Protein AF-A0A7X8UAS0-F1 (afdb_monomer)

Mean predicted aligned error: 15.7 Å

Sequence (356 aa):
MKNDKIVNAFNTIQPNNEIKNRVLDKVIQKQHKKRPTFRAAVSFATVAAVICLIVFGSTFFLPQGDNIFVVKAYAMEVQEDGSVELREVDIADTRPEYWGGHIDGATNTMYVGLGLRCEGENIESVEFSTDNGFFAEQYIGNLADISTSGVPALYVGPDNQMVMFGENFDDVGSTITLDAESVDDYLLFWGTHYVCDSEYPSFPEEIIIHVKAAFSNGKTAEKDVTIDLSGTSSFSFTPSEEQKAQNQKDYEVHEKLLKSIPLDKCEVVPDSVQALTYGDTYEYHMGDPLATSYKPITEESMEAAPFDKNGILRISSSLPDDGSDGHIAVIELNGEGTYTGMVYKVPGELILEYMK

pLDDT: mean 75.66, std 20.93, range [26.55, 97.69]

Structure (mmCIF, N/CA/C/O backbone):
data_AF-A0A7X8UAS0-F1
#
_entry.id   AF-A0A7X8UAS0-F1
#
loop_
_atom_site.group_PDB
_atom_site.id
_atom_site.type_symbol
_atom_site.label_atom_id
_atom_site.label_alt_id
_atom_site.label_comp_id
_atom_site.label_asym_id
_atom_site.label_entity_id
_atom_site.label_seq_id
_atom_site.pdbx_PDB_ins_code
_atom_site.Cartn_x
_atom_site.Cartn_y
_atom_site.Cartn_z
_atom_site.occupancy
_atom_site.B_iso_or_equiv
_atom_site.auth_seq_id
_atom_site.auth_comp_id
_atom_site.auth_asym_id
_atom_site.auth_atom_id
_atom_site.pdbx_PDB_model_num
ATOM 1 N N . MET A 1 1 ? -62.517 12.182 2.705 1.00 46.34 1 MET A N 1
ATOM 2 C CA . MET A 1 1 ? -61.308 12.950 3.104 1.00 46.34 1 MET A CA 1
ATOM 3 C C . MET A 1 1 ? -60.397 12.045 3.940 1.00 46.34 1 MET A C 1
ATOM 5 O O . MET A 1 1 ? -60.540 12.009 5.148 1.00 46.34 1 MET A O 1
ATOM 9 N N . LYS A 1 2 ? -59.570 11.172 3.356 1.00 38.88 2 LYS A N 1
ATOM 10 C CA . LYS A 1 2 ? -58.138 11.472 3.132 1.00 38.88 2 LYS A CA 1
ATOM 11 C C . LYS A 1 2 ? -57.467 10.619 2.030 1.00 38.88 2 LYS A C 1
ATOM 13 O O . LYS A 1 2 ? -56.323 10.907 1.709 1.00 38.88 2 LYS A O 1
ATOM 18 N N . ASN A 1 3 ? -58.158 9.661 1.401 1.00 40.69 3 ASN A N 1
ATOM 19 C CA . ASN A 1 3 ? -57.521 8.744 0.436 1.00 40.69 3 ASN A CA 1
ATOM 20 C C . ASN A 1 3 ? -57.572 9.190 -1.038 1.00 40.69 3 ASN A C 1
ATOM 22 O O . ASN A 1 3 ? -56.724 8.771 -1.817 1.00 40.69 3 ASN A O 1
ATOM 26 N N . ASP A 1 4 ? -58.446 10.127 -1.414 1.00 40.81 4 ASP A N 1
ATOM 27 C CA . ASP A 1 4 ? -58.550 10.570 -2.820 1.00 40.81 4 ASP A CA 1
ATOM 28 C C . ASP A 1 4 ? -57.503 11.627 -3.225 1.00 40.81 4 ASP A C 1
ATOM 30 O O . ASP A 1 4 ? -57.364 11.958 -4.401 1.00 40.81 4 ASP A O 1
ATOM 34 N N . LYS A 1 5 ? -56.730 12.164 -2.267 1.00 43.25 5 LYS A N 1
ATOM 35 C CA . LYS A 1 5 ? -55.657 13.139 -2.550 1.00 43.25 5 LYS A CA 1
ATOM 36 C C . LYS A 1 5 ? -54.313 12.491 -2.902 1.00 43.25 5 LYS A C 1
ATOM 38 O O . LYS A 1 5 ? -53.530 13.116 -3.605 1.00 43.25 5 LYS A O 1
ATOM 43 N N . ILE A 1 6 ? -54.056 11.257 -2.464 1.00 43.50 6 ILE A N 1
ATOM 44 C CA . ILE A 1 6 ? -52.778 10.566 -2.717 1.00 43.50 6 ILE A CA 1
ATOM 45 C C . ILE A 1 6 ? -52.785 9.908 -4.105 1.00 43.50 6 ILE A C 1
ATOM 47 O O . ILE A 1 6 ? -51.811 10.012 -4.843 1.00 43.50 6 ILE A O 1
ATOM 51 N N . VAL A 1 7 ? -53.919 9.334 -4.521 1.00 42.19 7 VAL A N 1
ATOM 52 C CA . VAL A 1 7 ? -54.054 8.699 -5.846 1.00 42.19 7 VAL A CA 1
ATOM 53 C C . VAL A 1 7 ? -54.017 9.733 -6.983 1.00 42.19 7 VAL A C 1
ATOM 55 O O . VAL A 1 7 ? -53.422 9.480 -8.029 1.00 42.19 7 VAL A O 1
ATOM 58 N N . ASN A 1 8 ? -54.549 10.942 -6.764 1.00 40.84 8 ASN A N 1
ATOM 59 C CA . ASN A 1 8 ? -54.410 12.043 -7.726 1.00 40.84 8 ASN A CA 1
ATOM 60 C C . ASN A 1 8 ? -52.984 12.621 -7.783 1.00 40.84 8 ASN A C 1
ATOM 62 O O . ASN A 1 8 ? -52.568 13.085 -8.841 1.00 40.84 8 ASN A O 1
ATOM 66 N N . ALA A 1 9 ? -52.202 12.553 -6.699 1.00 39.28 9 ALA A N 1
ATOM 67 C CA . ALA A 1 9 ? -50.793 12.953 -6.727 1.00 39.28 9 ALA A CA 1
ATOM 68 C C . ALA A 1 9 ? -49.916 11.942 -7.492 1.00 39.28 9 ALA A C 1
ATOM 70 O O . ALA A 1 9 ? -48.970 12.343 -8.164 1.00 39.28 9 ALA A O 1
ATOM 71 N N . PHE A 1 10 ? -50.272 10.652 -7.467 1.00 35.62 10 PHE A N 1
ATOM 72 C CA . PHE A 1 10 ? -49.525 9.598 -8.163 1.00 35.62 10 PHE A CA 1
ATOM 73 C C . PHE A 1 10 ? -49.793 9.557 -9.680 1.00 35.62 10 PHE A C 1
ATOM 75 O O . PHE A 1 10 ? -48.894 9.264 -10.461 1.00 35.62 10 PHE A O 1
ATOM 82 N N . ASN A 1 11 ? -51.000 9.927 -10.124 1.00 39.91 11 ASN A N 1
ATOM 83 C CA . ASN A 1 11 ? -51.369 9.923 -11.548 1.00 39.91 11 ASN A CA 1
ATOM 84 C C . ASN A 1 11 ? -50.999 11.211 -12.314 1.00 39.91 11 ASN A C 1
ATOM 86 O O . ASN A 1 11 ? -51.214 11.276 -13.524 1.00 39.91 11 ASN A O 1
ATOM 90 N N . THR A 1 12 ? -50.434 12.224 -11.642 1.00 42.78 12 THR A N 1
ATOM 91 C CA . THR A 1 12 ? -50.045 13.510 -12.266 1.00 42.78 12 THR A CA 1
ATOM 92 C C . THR A 1 12 ? -48.553 13.577 -12.635 1.00 42.78 12 THR A C 1
ATOM 94 O O . THR A 1 12 ? -48.110 14.544 -13.247 1.00 42.78 12 THR A O 1
ATOM 97 N N . ILE A 1 13 ? -47.765 12.538 -12.341 1.00 41.94 13 ILE A N 1
ATOM 98 C CA . ILE A 1 13 ? -46.359 12.449 -12.758 1.00 41.94 13 ILE A CA 1
ATOM 99 C C . ILE A 1 13 ? -46.228 11.278 -13.730 1.00 41.94 13 ILE A C 1
ATOM 101 O O . ILE A 1 13 ? -45.758 10.195 -13.393 1.00 41.94 13 ILE A O 1
ATOM 105 N N . GLN A 1 14 ? -46.681 11.490 -14.967 1.00 43.16 14 GLN A N 1
ATOM 106 C CA . GLN A 1 14 ? -46.204 10.662 -16.069 1.00 43.16 14 GLN A CA 1
ATOM 107 C C . GLN A 1 14 ? -44.722 10.990 -16.302 1.00 43.16 14 GLN A C 1
ATOM 109 O O . GLN A 1 14 ? -44.397 12.158 -16.525 1.00 43.16 14 GLN A O 1
ATOM 114 N N . PRO A 1 15 ? -43.805 10.009 -16.257 1.00 42.22 15 PRO A N 1
ATOM 115 C CA . PRO A 1 15 ? -42.413 10.267 -16.579 1.00 42.22 15 PRO A CA 1
ATOM 116 C C . PRO A 1 15 ? -42.302 10.607 -18.068 1.00 42.22 15 PRO A C 1
ATOM 118 O O . PRO A 1 15 ? -42.668 9.806 -18.929 1.00 42.22 15 PRO A O 1
ATOM 121 N N . ASN A 1 16 ? -41.804 11.816 -18.342 1.00 47.44 16 ASN A N 1
ATOM 122 C CA . ASN A 1 16 ? -41.410 12.302 -19.662 1.00 47.44 16 ASN A CA 1
ATOM 123 C C . ASN A 1 16 ? -40.599 11.208 -20.391 1.00 47.44 16 ASN A C 1
ATOM 125 O O . ASN A 1 16 ? -39.728 10.574 -19.786 1.00 47.44 16 ASN A O 1
ATOM 129 N N . ASN A 1 17 ? -40.884 10.971 -21.676 1.00 47.62 17 ASN A N 1
ATOM 130 C CA . ASN A 1 17 ? -40.214 9.947 -22.489 1.00 47.62 17 ASN A CA 1
ATOM 131 C C . ASN A 1 17 ? -38.679 10.110 -22.497 1.00 47.62 17 ASN A C 1
ATOM 133 O O . ASN A 1 17 ? -37.968 9.122 -22.654 1.00 47.62 17 ASN A O 1
ATOM 137 N N . GLU A 1 18 ? -38.156 11.311 -22.222 1.00 46.59 18 GLU A N 1
ATOM 138 C CA . GLU A 1 18 ? -36.724 11.545 -21.979 1.00 46.59 18 GLU A CA 1
ATOM 139 C C . GLU A 1 18 ? -36.165 10.793 -20.763 1.00 46.59 18 GLU A C 1
ATOM 141 O O . GLU A 1 18 ? -35.057 10.269 -20.828 1.00 46.59 18 GLU A O 1
ATOM 146 N N . ILE A 1 19 ? -36.912 10.687 -19.659 1.00 46.53 19 ILE A N 1
ATOM 147 C CA . ILE A 1 19 ? -36.463 9.975 -18.450 1.00 46.53 19 ILE A CA 1
ATOM 148 C C . ILE A 1 19 ? -36.493 8.465 -18.697 1.00 46.53 19 ILE A C 1
ATOM 150 O O . ILE A 1 19 ? -35.569 7.757 -18.302 1.00 46.53 19 ILE A O 1
ATOM 154 N N . LYS A 1 20 ? -37.509 7.974 -19.417 1.00 42.81 20 LYS A N 1
ATOM 155 C CA . LYS A 1 20 ? -37.592 6.563 -19.822 1.00 42.81 20 LYS A CA 1
ATOM 156 C C . LYS A 1 20 ? -36.444 6.169 -20.753 1.00 42.81 20 LYS A C 1
ATOM 158 O O . LYS A 1 20 ? -35.829 5.133 -20.524 1.00 42.81 20 LYS A O 1
ATOM 163 N N . ASN A 1 21 ? -36.111 7.013 -21.731 1.00 46.12 21 ASN A N 1
ATOM 164 C CA . ASN A 1 21 ? -34.999 6.766 -22.651 1.00 46.12 21 ASN A CA 1
ATOM 165 C C . ASN A 1 21 ? -33.638 6.891 -21.954 1.00 46.12 21 ASN A C 1
ATOM 167 O O . ASN A 1 21 ? -32.769 6.065 -22.185 1.00 46.12 21 ASN A O 1
ATOM 171 N N . ARG A 1 22 ? -33.475 7.821 -21.005 1.00 45.91 22 ARG A N 1
ATOM 172 C CA . ARG A 1 22 ? -32.239 7.960 -20.215 1.00 45.91 22 ARG A CA 1
ATOM 173 C C . ARG A 1 22 ? -32.000 6.785 -19.258 1.00 45.91 22 ARG A C 1
ATOM 175 O O . ARG A 1 22 ? -30.851 6.442 -18.980 1.00 45.91 22 ARG A O 1
ATOM 182 N N . VAL A 1 23 ? -33.068 6.161 -18.754 1.00 43.75 23 VAL A N 1
ATOM 183 C CA . VAL A 1 23 ? -32.983 4.910 -17.983 1.00 43.75 23 VAL A CA 1
ATOM 184 C C . VAL A 1 23 ? -32.695 3.728 -18.910 1.00 43.75 23 VAL A C 1
ATOM 186 O O . VAL A 1 23 ? -31.840 2.913 -18.576 1.00 43.75 23 VAL A O 1
ATOM 189 N N . LEU A 1 24 ? -33.320 3.660 -20.092 1.00 38.59 24 LEU A N 1
ATOM 190 C CA . LEU A 1 24 ? -33.027 2.616 -21.080 1.00 38.59 24 LEU A CA 1
ATOM 191 C C . LEU A 1 24 ? -31.576 2.686 -21.584 1.00 38.59 24 LEU A C 1
ATOM 193 O O . LEU A 1 24 ? -30.912 1.658 -21.613 1.00 38.59 24 LEU A O 1
ATOM 197 N N . ASP A 1 25 ? -31.050 3.876 -21.884 1.00 43.78 25 ASP A N 1
ATOM 198 C CA . ASP A 1 25 ? -29.665 4.072 -22.334 1.00 43.78 25 ASP A CA 1
ATOM 199 C C . ASP A 1 25 ? -28.650 3.705 -21.243 1.00 43.78 25 ASP A C 1
ATOM 201 O O . ASP A 1 25 ? -27.621 3.098 -21.538 1.00 43.78 25 ASP A O 1
ATOM 205 N N . LYS A 1 26 ? -28.956 3.979 -19.964 1.00 43.34 26 LYS A N 1
ATOM 206 C CA . LYS A 1 26 ? -28.130 3.524 -18.829 1.00 43.34 26 LYS A CA 1
ATOM 207 C C . LYS A 1 26 ? -28.161 2.004 -18.646 1.00 43.34 26 LYS A C 1
ATOM 209 O O . LYS A 1 26 ? -27.143 1.416 -18.286 1.00 43.34 26 LYS A O 1
ATOM 214 N N . VAL A 1 27 ? -29.307 1.364 -18.885 1.00 38.75 27 VAL A N 1
ATOM 215 C CA . VAL A 1 27 ? -29.453 -0.099 -18.794 1.00 38.75 27 VAL A CA 1
ATOM 216 C C . VAL A 1 27 ? -28.769 -0.793 -19.980 1.00 38.75 27 VAL A C 1
ATOM 218 O O . VAL A 1 27 ? -28.090 -1.799 -19.784 1.00 38.75 27 VAL A O 1
ATOM 221 N N . ILE A 1 28 ? -28.856 -0.221 -21.184 1.00 35.00 28 ILE A N 1
ATOM 222 C CA . ILE A 1 28 ? -28.227 -0.749 -22.403 1.00 35.00 28 ILE A CA 1
ATOM 223 C C . ILE A 1 28 ? -26.703 -0.520 -22.390 1.00 35.00 28 ILE A C 1
ATOM 225 O O . ILE A 1 28 ? -25.955 -1.426 -22.758 1.00 35.00 28 ILE A O 1
ATOM 229 N N . GLN A 1 29 ? -26.201 0.613 -21.874 1.00 37.31 29 GLN A N 1
ATOM 230 C CA . GLN A 1 29 ? -24.753 0.815 -21.687 1.00 37.31 29 GLN A CA 1
ATOM 231 C C . GLN A 1 29 ? -24.142 -0.148 -20.656 1.00 37.31 29 GLN A C 1
ATOM 233 O O . GLN A 1 29 ? -23.000 -0.577 -20.836 1.00 37.31 29 GLN A O 1
ATOM 238 N N . LYS A 1 30 ? -24.893 -0.561 -19.621 1.00 33.00 30 LYS A N 1
ATOM 239 C CA . LYS A 1 30 ? -24.437 -1.595 -18.670 1.00 33.00 30 LYS A CA 1
ATOM 240 C C . LYS A 1 30 ? -24.281 -2.980 -19.315 1.00 33.00 30 LYS A C 1
ATOM 242 O O . LYS A 1 30 ? -23.483 -3.770 -18.824 1.00 33.00 30 LYS A O 1
ATOM 247 N N . GLN A 1 31 ? -24.975 -3.270 -20.420 1.00 30.94 31 GLN A N 1
ATOM 248 C CA . GLN A 1 31 ? -24.865 -4.558 -21.119 1.00 30.94 31 GLN A CA 1
ATOM 249 C C . GLN A 1 31 ? -23.698 -4.648 -22.119 1.00 30.94 31 GLN A C 1
ATOM 251 O O . GLN A 1 31 ? -23.366 -5.754 -22.540 1.00 30.94 31 GLN A O 1
ATOM 256 N N . HIS A 1 32 ? -23.035 -3.538 -22.474 1.00 28.19 32 HIS A N 1
ATOM 257 C CA . HIS A 1 32 ? -22.008 -3.532 -23.529 1.00 28.19 32 HIS A CA 1
ATOM 258 C C . HIS A 1 32 ? -20.565 -3.236 -23.092 1.00 28.19 32 HIS A C 1
ATOM 260 O O . HIS A 1 32 ? -19.677 -3.217 -23.946 1.00 28.19 32 HIS A O 1
ATOM 266 N N . LYS A 1 33 ? -20.264 -3.121 -21.791 1.00 29.17 33 LYS A N 1
ATOM 267 C CA . LYS A 1 33 ? -18.866 -3.231 -21.337 1.00 29.17 33 LYS A CA 1
ATOM 268 C C . LYS A 1 33 ? -18.432 -4.699 -21.386 1.00 29.17 33 LYS A C 1
ATOM 270 O O . LYS A 1 33 ? -18.666 -5.467 -20.455 1.00 29.17 33 LYS A O 1
ATOM 275 N N . LYS A 1 34 ? -17.824 -5.091 -22.512 1.00 29.77 34 LYS A N 1
ATOM 276 C CA . LYS A 1 34 ? -17.082 -6.350 -22.647 1.00 29.77 34 LYS A CA 1
ATOM 277 C C . LYS A 1 34 ? -16.065 -6.442 -21.507 1.00 29.77 34 LYS A C 1
ATOM 279 O O . LYS A 1 34 ? -15.189 -5.593 -21.381 1.00 29.77 34 LYS A O 1
ATOM 284 N N . ARG A 1 35 ? -16.228 -7.471 -20.677 1.00 31.02 35 ARG A N 1
ATOM 285 C CA . ARG A 1 35 ? -15.293 -7.871 -19.623 1.00 31.02 35 ARG A CA 1
ATOM 286 C C . ARG A 1 35 ? -13.969 -8.320 -20.260 1.00 31.02 35 ARG A C 1
ATOM 288 O O . ARG A 1 35 ? -14.035 -9.082 -21.229 1.00 31.02 35 ARG A O 1
ATOM 295 N N . PRO A 1 36 ? -12.796 -7.963 -19.710 1.00 29.64 36 PRO A N 1
ATOM 296 C CA . PRO A 1 36 ? -11.619 -8.793 -19.885 1.00 29.64 36 PRO A CA 1
ATOM 297 C C . PRO A 1 36 ? -11.867 -10.101 -19.127 1.00 29.64 36 PRO A C 1
ATOM 299 O O . PRO A 1 36 ? -12.262 -10.111 -17.961 1.00 29.64 36 PRO A O 1
ATOM 302 N N . THR A 1 37 ? -11.710 -11.221 -19.818 1.00 30.33 37 THR A N 1
ATOM 303 C CA . THR A 1 37 ? -11.798 -12.562 -19.246 1.00 30.33 37 THR A CA 1
ATOM 304 C C . THR A 1 37 ? -10.596 -12.817 -18.343 1.00 30.33 37 THR A C 1
ATOM 306 O O . THR A 1 37 ? -9.565 -13.280 -18.824 1.00 30.33 37 THR A O 1
ATOM 309 N N . PHE A 1 38 ? -10.734 -12.577 -17.040 1.00 27.14 38 PHE A N 1
ATOM 310 C CA . PHE A 1 38 ? -9.897 -13.254 -16.054 1.00 27.14 38 PHE A CA 1
ATOM 311 C C . PHE A 1 38 ? -10.465 -14.660 -15.845 1.00 27.14 38 PHE A C 1
ATOM 313 O O . PHE A 1 38 ? -11.529 -14.854 -15.258 1.00 27.14 38 PHE A O 1
ATOM 320 N N . ARG A 1 39 ? -9.787 -15.652 -16.425 1.00 29.30 39 ARG A N 1
ATOM 321 C CA . ARG A 1 39 ? -9.978 -17.064 -16.100 1.00 29.30 39 ARG A CA 1
ATOM 322 C C . ARG A 1 39 ? -8.989 -17.430 -14.998 1.00 29.30 39 ARG A C 1
ATOM 324 O O . ARG A 1 39 ? -7.839 -17.715 -15.295 1.00 29.30 39 ARG A O 1
ATOM 331 N N . ALA A 1 40 ? -9.481 -17.503 -13.771 1.00 26.55 40 ALA A N 1
ATOM 332 C CA . ALA A 1 40 ? -9.107 -18.538 -12.815 1.00 26.55 40 ALA A CA 1
ATOM 333 C C . ALA A 1 40 ? -10.316 -18.728 -11.897 1.00 26.55 40 ALA A C 1
ATOM 335 O O . ALA A 1 40 ? -10.571 -17.950 -10.988 1.00 26.55 40 ALA A O 1
ATOM 336 N N . ALA A 1 41 ? -11.135 -19.716 -12.245 1.00 28.27 41 ALA A N 1
ATOM 337 C CA . ALA A 1 41 ? -12.228 -20.170 -11.412 1.00 28.27 41 ALA A CA 1
ATOM 338 C C . ALA A 1 41 ? -11.637 -20.996 -10.267 1.00 28.27 41 ALA A C 1
ATOM 340 O O . ALA A 1 41 ? -11.049 -22.046 -10.526 1.00 28.27 41 ALA A O 1
ATOM 341 N N . VAL A 1 42 ? -11.844 -20.563 -9.028 1.00 28.28 42 VAL A N 1
ATOM 342 C CA . VAL A 1 42 ? -11.897 -21.472 -7.884 1.00 28.28 42 VAL A CA 1
ATOM 343 C C . VAL A 1 42 ? -13.207 -21.176 -7.175 1.00 28.28 42 VAL A C 1
ATOM 345 O O . VAL A 1 42 ? -13.413 -20.120 -6.598 1.00 28.28 42 VAL A O 1
ATOM 348 N N . SER A 1 43 ? -14.141 -22.101 -7.349 1.00 27.16 43 SER A N 1
ATOM 349 C CA . SER A 1 43 ? -15.467 -22.083 -6.756 1.00 27.16 43 SER A CA 1
ATOM 350 C C . SER A 1 43 ? -15.384 -22.239 -5.238 1.00 27.16 43 SER A C 1
ATOM 352 O O . SER A 1 43 ? -14.894 -23.272 -4.782 1.00 27.16 43 SER A O 1
ATOM 354 N N . PHE A 1 44 ? -15.981 -21.328 -4.471 1.00 31.09 44 PHE A N 1
ATOM 355 C CA . PHE A 1 44 ? -16.358 -21.591 -3.075 1.00 31.09 44 PHE A CA 1
ATOM 356 C C . PHE A 1 44 ? -17.879 -21.638 -2.910 1.00 31.09 44 PHE A C 1
ATOM 358 O O . PHE A 1 44 ? -18.480 -21.052 -2.019 1.00 31.09 44 PHE A O 1
ATOM 365 N N . ALA A 1 45 ? -18.520 -22.456 -3.743 1.00 28.50 45 ALA A N 1
ATOM 366 C CA . ALA A 1 45 ? -19.832 -22.996 -3.426 1.00 28.50 45 ALA A CA 1
ATOM 367 C C . ALA A 1 45 ? -19.669 -24.198 -2.481 1.00 28.50 45 ALA A C 1
ATOM 369 O O . ALA A 1 45 ? -19.732 -25.325 -2.950 1.00 28.50 45 ALA A O 1
ATOM 370 N N . THR A 1 46 ? -19.418 -23.945 -1.188 1.00 30.92 46 THR A N 1
ATOM 371 C CA . THR A 1 46 ? -19.835 -24.762 -0.021 1.00 30.92 46 THR A CA 1
ATOM 372 C C . THR A 1 46 ? -19.105 -24.284 1.236 1.00 30.92 46 THR A C 1
ATOM 374 O O . THR A 1 46 ? -18.018 -24.782 1.483 1.00 30.92 46 THR A O 1
ATOM 377 N N . VAL A 1 47 ? -19.713 -23.410 2.050 1.00 31.36 47 VAL A N 1
ATOM 378 C CA . VAL A 1 47 ? -19.913 -23.630 3.504 1.00 31.36 47 VAL A CA 1
ATOM 379 C C . VAL A 1 47 ? -21.128 -22.802 3.956 1.00 31.36 47 VAL A C 1
ATOM 381 O O . VAL A 1 47 ? -21.031 -21.838 4.702 1.00 31.36 47 VAL A O 1
ATOM 384 N N . ALA A 1 48 ? -22.319 -23.199 3.511 1.00 29.27 48 ALA A N 1
ATOM 385 C CA . ALA A 1 48 ? -23.502 -23.026 4.343 1.00 29.27 48 ALA A CA 1
ATOM 386 C C . ALA A 1 48 ? -23.690 -24.344 5.108 1.00 29.27 48 ALA A C 1
ATOM 388 O O . ALA A 1 48 ? -23.791 -25.402 4.488 1.00 29.27 48 ALA A O 1
ATOM 389 N N . ALA A 1 49 ? -23.741 -24.245 6.438 1.00 29.64 49 ALA A N 1
ATOM 390 C CA . ALA A 1 49 ? -24.040 -25.295 7.418 1.00 29.64 49 ALA A CA 1
ATOM 391 C C . ALA A 1 49 ? -22.916 -26.286 7.795 1.00 29.64 49 ALA A C 1
ATOM 393 O O . ALA A 1 49 ? -22.932 -27.436 7.374 1.00 29.64 49 ALA A O 1
ATOM 394 N N . VAL A 1 50 ? -22.070 -25.885 8.756 1.00 28.00 50 VAL A N 1
ATOM 395 C CA . VAL A 1 50 ? -21.891 -26.636 10.020 1.00 28.00 50 VAL A CA 1
ATOM 396 C C . VAL A 1 50 ? -21.778 -25.628 11.174 1.00 28.00 50 VAL A C 1
ATOM 398 O O . VAL A 1 50 ? -20.703 -25.324 11.676 1.00 28.00 50 VAL A O 1
ATOM 401 N N . ILE A 1 51 ? -22.924 -25.122 11.632 1.00 36.22 51 ILE A N 1
ATOM 402 C CA . ILE A 1 51 ? -23.079 -24.803 13.055 1.00 36.22 51 ILE A CA 1
ATOM 403 C C . ILE A 1 51 ? -23.093 -26.163 13.751 1.00 36.22 51 ILE A C 1
ATOM 405 O O . ILE A 1 51 ? -24.097 -26.860 13.660 1.00 36.22 51 ILE A O 1
ATOM 409 N N . CYS A 1 52 ? -21.957 -26.576 14.321 1.00 29.25 52 CYS A N 1
ATOM 410 C CA . CYS A 1 52 ? -21.832 -27.463 15.484 1.00 29.25 52 CYS A CA 1
ATOM 411 C C . CYS A 1 52 ? -20.359 -27.870 15.708 1.00 29.25 52 CYS A C 1
ATOM 413 O O . CYS A 1 52 ? -19.791 -28.623 14.925 1.00 29.25 52 CYS A O 1
ATOM 415 N N . LEU A 1 53 ? -19.828 -27.484 16.878 1.00 31.23 53 LEU A N 1
ATOM 416 C CA . LEU A 1 53 ? -18.822 -28.224 17.662 1.00 31.23 53 LEU A CA 1
ATOM 417 C C . LEU A 1 53 ? -17.320 -28.087 17.332 1.00 31.23 53 LEU A C 1
ATOM 419 O O . LEU A 1 53 ? -16.601 -29.076 17.419 1.00 31.23 53 LEU A O 1
ATOM 423 N N . ILE A 1 54 ? -16.802 -26.865 17.159 1.00 31.06 54 ILE A N 1
ATOM 424 C CA . ILE A 1 54 ? -15.431 -26.525 17.614 1.00 31.06 54 ILE A CA 1
ATOM 425 C C . ILE A 1 54 ? -15.452 -25.157 18.325 1.00 31.06 54 ILE A C 1
ATOM 427 O O . ILE A 1 54 ? -14.790 -24.210 17.941 1.00 31.06 54 ILE A O 1
ATOM 431 N N . VAL A 1 55 ? -16.271 -25.047 19.376 1.00 32.91 55 VAL A N 1
ATOM 432 C CA . VAL A 1 55 ? -16.244 -23.932 20.355 1.00 32.91 55 VAL A CA 1
ATOM 433 C C . VAL A 1 55 ? -15.673 -24.425 21.702 1.00 32.91 55 VAL A C 1
ATOM 435 O O . VAL A 1 55 ? -15.774 -23.775 22.734 1.00 32.91 55 VAL A O 1
ATOM 438 N N . PHE A 1 56 ? -15.040 -25.603 21.720 1.00 33.16 56 PHE A N 1
ATOM 439 C CA . PHE A 1 56 ? -14.664 -26.317 22.950 1.00 33.16 56 PHE A CA 1
ATOM 440 C C . PHE A 1 56 ? -13.180 -26.205 23.355 1.00 33.16 56 PHE A C 1
ATOM 442 O O . PHE A 1 56 ? -12.706 -27.026 24.136 1.00 33.16 56 PHE A O 1
ATOM 449 N N . GLY A 1 57 ? -12.449 -25.202 22.858 1.00 28.86 57 GLY A N 1
ATOM 450 C CA . GLY A 1 57 ? -11.032 -24.988 23.202 1.00 28.86 57 GLY A CA 1
ATOM 451 C C . GLY A 1 57 ? -10.752 -23.874 24.217 1.00 28.86 57 GLY A C 1
ATOM 452 O O . GLY A 1 57 ? -9.851 -24.025 25.035 1.00 28.86 57 GLY A O 1
ATOM 453 N N . SER A 1 58 ? -11.535 -22.791 24.208 1.00 31.36 58 SER A N 1
ATOM 454 C CA . SER A 1 58 ? -11.251 -21.573 24.993 1.00 31.36 58 SER A CA 1
ATOM 455 C C . SER A 1 58 ? -12.472 -20.986 25.725 1.00 31.36 58 SER A C 1
ATOM 457 O O . SER A 1 58 ? -12.371 -19.946 26.366 1.00 31.36 58 SER A O 1
ATOM 459 N N . THR A 1 59 ? -13.621 -21.677 25.740 1.00 33.84 59 THR A N 1
ATOM 460 C CA . THR A 1 59 ? -14.834 -21.253 26.481 1.00 33.84 59 THR A CA 1
ATOM 461 C C . THR A 1 59 ? -14.931 -21.787 27.916 1.00 33.84 59 THR A C 1
ATOM 463 O O . THR A 1 59 ? -16.003 -21.763 28.525 1.00 33.84 59 THR A O 1
ATOM 466 N N . PHE A 1 60 ? -13.827 -22.232 28.519 1.00 34.25 60 PHE A N 1
ATOM 467 C CA . PHE A 1 60 ? -13.806 -22.486 29.960 1.00 34.25 60 PHE A CA 1
ATOM 468 C C . PHE A 1 60 ? -13.419 -21.194 30.685 1.00 34.25 60 PHE A C 1
ATOM 470 O O . PHE A 1 60 ? -12.247 -20.851 30.739 1.00 34.25 60 PHE A O 1
ATOM 477 N N . PHE A 1 61 ? -14.445 -20.529 31.238 1.00 35.25 61 PHE A N 1
ATOM 478 C CA . PHE A 1 61 ? -14.474 -19.237 31.953 1.00 35.25 61 PHE A CA 1
ATOM 479 C C . PHE A 1 61 ? -14.932 -18.006 31.149 1.00 35.25 61 PHE A C 1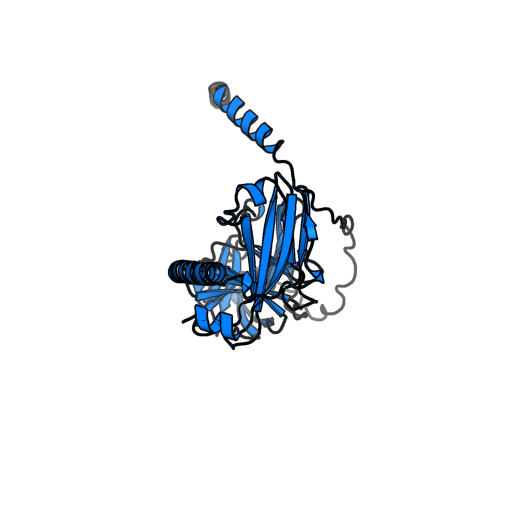
ATOM 481 O O . PHE A 1 61 ? -14.402 -16.916 31.334 1.00 35.25 61 PHE A O 1
ATOM 488 N N . LEU A 1 62 ? -16.011 -18.119 30.367 1.00 40.09 62 LEU A N 1
ATOM 489 C CA . LEU A 1 62 ? -16.921 -16.973 30.237 1.00 40.09 62 LEU A CA 1
ATOM 490 C C . LEU A 1 62 ? -17.894 -17.024 31.426 1.00 40.09 62 LEU A C 1
ATOM 492 O O . LEU A 1 62 ? -18.697 -17.960 31.499 1.00 40.09 62 LEU A O 1
ATOM 496 N N . PRO A 1 63 ? -17.823 -16.101 32.404 1.00 38.84 63 PRO A N 1
ATOM 497 C CA . PRO A 1 63 ? -18.870 -16.008 33.409 1.00 38.84 63 PRO A CA 1
ATOM 498 C C . PRO A 1 63 ? -20.156 -15.620 32.683 1.00 38.84 63 PRO A C 1
ATOM 500 O O . PRO A 1 63 ? -20.256 -14.499 32.226 1.00 38.84 63 PRO A O 1
ATOM 503 N N . GLN A 1 64 ? -21.128 -16.523 32.539 1.00 40.78 64 GLN A N 1
ATOM 504 C CA . GLN A 1 64 ? -22.464 -16.141 32.076 1.00 40.78 64 GLN A CA 1
ATOM 505 C C . GLN A 1 64 ? -23.110 -15.242 33.134 1.00 40.78 64 GLN A C 1
ATOM 507 O O . GLN A 1 64 ? -23.490 -15.709 34.209 1.00 40.78 64 GLN A O 1
ATOM 512 N N . GLY A 1 65 ? -23.214 -13.953 32.839 1.00 50.12 65 GLY A N 1
ATOM 513 C CA . GLY A 1 65 ? -23.901 -12.973 33.664 1.00 50.12 65 GLY A CA 1
ATOM 514 C C . GLY A 1 65 ? -24.256 -11.742 32.841 1.00 50.12 65 GLY A C 1
ATOM 515 O O . GLY A 1 65 ? -23.572 -11.433 31.871 1.00 50.12 65 GLY A O 1
ATOM 516 N N . ASP A 1 66 ? -25.311 -11.035 33.241 1.00 61.59 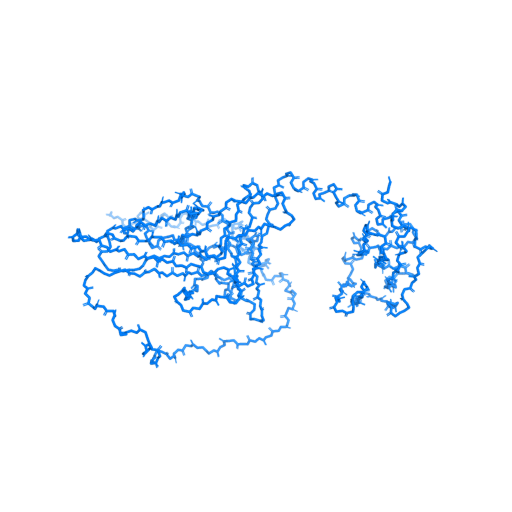66 ASP A N 1
ATOM 517 C CA . ASP A 1 66 ? -25.582 -9.689 32.737 1.00 61.59 66 ASP A CA 1
ATOM 518 C C . ASP A 1 66 ? -24.298 -8.841 32.883 1.00 61.59 66 ASP A C 1
ATOM 520 O O . ASP A 1 66 ? -23.627 -8.942 33.921 1.00 61.59 66 ASP A O 1
ATOM 524 N N . ASN A 1 67 ? -24.011 -7.938 31.933 1.00 73.75 67 ASN A N 1
ATOM 525 C CA . ASN A 1 67 ? -22.876 -6.988 31.941 1.00 73.75 67 ASN A CA 1
ATOM 526 C C . ASN A 1 67 ? -21.518 -7.590 31.519 1.00 73.75 67 ASN A C 1
ATOM 528 O O . ASN A 1 67 ? -20.543 -7.564 32.274 1.00 73.75 67 ASN A O 1
ATOM 532 N N . ILE A 1 68 ? -21.459 -8.127 30.300 1.00 78.31 68 ILE A N 1
ATOM 533 C CA . ILE A 1 68 ? -20.226 -8.590 29.645 1.00 78.31 68 ILE A CA 1
ATOM 534 C C . ILE A 1 68 ? -20.071 -7.829 28.335 1.00 78.31 68 ILE A C 1
ATOM 536 O O . ILE A 1 68 ? -21.065 -7.554 27.662 1.00 78.31 68 ILE A O 1
ATOM 540 N N . PHE A 1 69 ? -18.824 -7.538 27.971 1.00 83.94 69 PHE A N 1
ATOM 541 C CA . PHE A 1 69 ? -18.468 -7.025 26.657 1.00 83.94 69 PHE A CA 1
ATOM 542 C C . PHE A 1 69 ? -17.329 -7.844 26.041 1.00 83.94 69 PHE A C 1
ATOM 544 O O . PHE A 1 69 ? -16.531 -8.466 26.752 1.00 83.94 69 PHE A O 1
ATOM 551 N N . VAL A 1 70 ? -17.263 -7.837 24.715 1.00 84.44 70 VAL A N 1
ATOM 552 C CA . VAL A 1 70 ? -16.222 -8.451 23.895 1.00 84.44 70 VAL A CA 1
ATOM 553 C C . VAL A 1 70 ? -15.776 -7.427 22.863 1.00 84.44 70 VAL A C 1
ATOM 555 O O . VAL A 1 70 ? -16.597 -6.735 22.273 1.00 84.44 70 VAL A O 1
ATOM 558 N N . VAL A 1 71 ? -14.469 -7.350 22.635 1.00 84.44 71 VAL A N 1
ATOM 559 C CA . VAL A 1 71 ? -13.899 -6.566 21.538 1.00 84.44 71 VAL A CA 1
ATOM 560 C C . VAL A 1 71 ? -13.571 -7.522 20.404 1.00 84.44 71 VAL A C 1
ATOM 562 O O . VAL A 1 71 ? -12.916 -8.540 20.636 1.00 84.44 71 VAL A O 1
ATOM 565 N N . LYS A 1 72 ? -14.031 -7.190 19.204 1.00 84.94 72 LYS A N 1
ATOM 566 C CA . LYS A 1 72 ? -13.792 -7.932 17.970 1.00 84.94 72 LYS A CA 1
ATOM 567 C C . LYS A 1 72 ? -13.042 -7.068 16.972 1.00 84.94 72 LYS A C 1
ATOM 569 O O . LYS A 1 72 ? -13.173 -5.844 16.997 1.00 84.94 72 LYS A O 1
ATOM 574 N N . ALA A 1 73 ? -12.301 -7.717 16.080 1.00 85.06 73 ALA A N 1
ATOM 575 C CA . ALA A 1 73 ? -11.739 -7.070 14.907 1.00 85.06 73 ALA A CA 1
ATOM 576 C C . ALA A 1 73 ? -12.478 -7.508 13.657 1.00 85.06 73 ALA A C 1
ATOM 578 O O . ALA A 1 73 ? -12.925 -8.647 13.536 1.00 85.06 73 ALA A O 1
ATOM 579 N N . TYR A 1 74 ? -12.518 -6.598 12.702 1.00 83.38 74 TYR A N 1
ATOM 580 C CA . TYR A 1 74 ? -13.109 -6.793 11.403 1.00 83.38 74 TYR A CA 1
ATOM 581 C C . TYR A 1 74 ? -12.151 -6.280 10.333 1.00 83.38 74 TYR A C 1
ATOM 583 O O . TYR A 1 74 ? -11.608 -5.179 10.428 1.00 83.38 74 TYR A O 1
ATOM 591 N N . ALA A 1 75 ? -11.964 -7.089 9.299 1.00 81.62 75 ALA A N 1
ATOM 592 C CA . ALA A 1 75 ? -11.439 -6.641 8.020 1.00 81.62 75 ALA A CA 1
ATOM 593 C C . ALA A 1 75 ? -12.611 -6.524 7.045 1.00 81.62 75 ALA A C 1
ATOM 595 O O . ALA A 1 75 ? -13.590 -7.263 7.153 1.00 81.62 75 ALA A O 1
ATOM 596 N N . MET A 1 76 ? -12.519 -5.620 6.079 1.00 80.19 76 MET A N 1
ATOM 597 C CA . MET A 1 76 ? -13.480 -5.618 4.979 1.00 80.19 76 MET A CA 1
ATOM 598 C C . MET A 1 76 ? -13.141 -6.722 3.974 1.00 80.19 76 MET A C 1
ATOM 600 O O . MET A 1 76 ? -11.981 -7.115 3.839 1.00 80.19 76 MET A O 1
ATOM 604 N N . GLU A 1 77 ? -14.147 -7.193 3.243 1.00 80.88 77 GLU A N 1
ATOM 605 C CA . GLU A 1 77 ? -14.036 -8.202 2.188 1.00 80.88 77 GLU A CA 1
ATOM 606 C C . GLU A 1 77 ? -14.923 -7.824 0.995 1.00 80.88 77 GLU A C 1
ATOM 608 O O . GLU A 1 77 ? -16.075 -7.435 1.182 1.00 80.88 77 GLU A O 1
ATOM 613 N N . VAL A 1 78 ? -14.396 -7.932 -0.231 1.00 78.62 78 VAL A N 1
ATOM 614 C CA . VAL A 1 78 ? -15.192 -7.756 -1.456 1.00 78.62 78 VAL A CA 1
ATOM 615 C C . VAL A 1 78 ? -15.738 -9.112 -1.894 1.00 78.62 78 VAL A C 1
ATOM 617 O O . VAL A 1 78 ? -14.975 -10.037 -2.167 1.00 78.62 78 VAL A O 1
ATOM 620 N N . GLN A 1 79 ? -17.057 -9.211 -2.002 1.00 82.56 79 GLN A N 1
ATOM 621 C CA . GLN A 1 79 ? -17.772 -10.411 -2.422 1.00 82.56 79 GLN A CA 1
ATOM 622 C C . GLN A 1 79 ? -17.718 -10.610 -3.946 1.00 82.56 79 GLN A C 1
ATOM 624 O O . GLN A 1 79 ? -17.419 -9.690 -4.712 1.00 82.56 79 GLN A O 1
ATOM 629 N N . GLU A 1 80 ? -18.072 -11.811 -4.422 1.00 78.62 80 GLU A N 1
ATOM 630 C CA . GLU A 1 80 ? -18.072 -12.147 -5.860 1.00 78.62 80 GLU A CA 1
ATOM 631 C C . GLU A 1 80 ? -18.957 -11.218 -6.715 1.00 78.62 80 GLU A C 1
ATOM 633 O O . GLU A 1 80 ? -18.687 -10.999 -7.901 1.00 78.62 80 GLU A O 1
ATOM 638 N N . ASP A 1 81 ? -20.029 -10.677 -6.135 1.00 76.94 81 ASP A N 1
ATOM 639 C CA . ASP A 1 81 ? -20.939 -9.740 -6.797 1.00 76.94 81 ASP A CA 1
ATOM 640 C C . ASP A 1 81 ? -20.460 -8.275 -6.750 1.00 76.94 81 ASP A C 1
ATOM 642 O O . ASP A 1 81 ? -21.090 -7.399 -7.354 1.00 76.94 81 ASP A O 1
ATOM 646 N N . GLY A 1 82 ? -19.316 -8.027 -6.103 1.00 74.06 82 GLY A N 1
ATOM 647 C CA . GLY A 1 82 ? -18.682 -6.724 -5.934 1.00 74.06 82 GLY A CA 1
ATOM 648 C C . GLY A 1 82 ? -19.177 -5.921 -4.729 1.00 74.06 82 GLY A C 1
ATOM 649 O O . GLY A 1 82 ? -18.755 -4.773 -4.591 1.00 74.06 82 GLY A O 1
ATOM 650 N N . SER A 1 83 ? -20.063 -6.480 -3.896 1.00 77.44 83 SER A N 1
ATOM 651 C CA . SER A 1 83 ? -20.467 -5.887 -2.614 1.00 77.44 83 SER A CA 1
ATOM 652 C C . SER A 1 83 ? -19.355 -5.998 -1.565 1.00 77.44 83 SER A C 1
ATOM 654 O O . SER A 1 83 ? -18.424 -6.786 -1.721 1.00 77.44 83 SER A O 1
ATOM 656 N N . VAL A 1 84 ? -19.425 -5.175 -0.516 1.00 78.69 84 VAL A N 1
ATOM 657 C CA . VAL A 1 84 ? -18.443 -5.151 0.577 1.00 78.69 84 VAL A CA 1
ATOM 658 C C . VAL A 1 84 ? -19.108 -5.648 1.855 1.00 78.69 84 VAL A C 1
ATOM 660 O O . VAL A 1 84 ? -20.177 -5.160 2.225 1.00 78.69 84 VAL A O 1
ATOM 663 N N . GLU A 1 85 ? -18.463 -6.587 2.540 1.00 83.06 85 GLU A N 1
ATOM 664 C CA . GLU A 1 85 ? -18.906 -7.135 3.823 1.00 83.06 85 GLU A CA 1
ATOM 665 C C . GLU A 1 85 ? -17.792 -7.065 4.878 1.00 83.06 85 GLU A C 1
ATOM 667 O O . GLU A 1 85 ? -16.628 -6.813 4.562 1.00 83.06 85 GLU A O 1
ATOM 672 N N . LEU A 1 86 ? -18.156 -7.274 6.148 1.00 83.56 86 LEU A N 1
ATOM 673 C CA . LEU A 1 86 ? -17.202 -7.391 7.250 1.00 83.56 86 LEU A CA 1
ATOM 674 C C . LEU A 1 86 ? -16.893 -8.858 7.525 1.00 83.56 86 LEU A C 1
ATOM 676 O O . LEU A 1 86 ? -17.793 -9.657 7.782 1.00 83.56 86 LEU A O 1
ATOM 680 N N . ARG A 1 87 ? -15.606 -9.183 7.559 1.00 84.06 87 ARG A N 1
ATOM 681 C CA . ARG A 1 87 ? -15.085 -10.475 7.988 1.00 84.06 87 ARG A CA 1
ATOM 682 C C . ARG A 1 87 ? -14.480 -10.329 9.377 1.00 84.06 87 ARG A C 1
ATOM 684 O O . ARG A 1 87 ? -13.534 -9.564 9.560 1.00 84.06 87 ARG A O 1
ATOM 691 N N . GLU A 1 88 ? -15.016 -11.066 10.346 1.00 82.75 88 GLU A N 1
ATOM 692 C CA . GLU A 1 88 ? -14.451 -11.127 11.698 1.00 82.75 88 GLU A CA 1
ATOM 693 C C . GLU A 1 88 ? -13.028 -11.712 11.645 1.00 82.75 88 GLU A C 1
ATOM 695 O O . GLU A 1 88 ? -12.759 -12.688 10.936 1.00 82.75 88 GLU A O 1
ATOM 700 N N . VAL A 1 89 ? -12.109 -11.090 12.379 1.00 76.62 89 VAL A N 1
ATOM 701 C CA . VAL A 1 89 ? -10.708 -11.495 12.501 1.00 76.62 89 VAL A CA 1
ATOM 702 C C . VAL A 1 89 ? -10.428 -11.797 13.965 1.00 76.62 89 VAL A C 1
ATOM 704 O O . VAL A 1 89 ? -10.709 -10.981 14.844 1.00 76.62 89 VAL A O 1
ATOM 707 N N . ASP A 1 90 ? -9.864 -12.973 14.228 1.00 69.56 90 ASP A N 1
ATOM 708 C CA . ASP A 1 90 ? -9.490 -13.365 15.581 1.00 69.56 90 ASP A CA 1
ATOM 709 C C . ASP A 1 90 ? -8.213 -12.628 16.016 1.00 69.56 90 ASP A C 1
ATOM 711 O O . ASP A 1 90 ? -7.118 -12.899 15.520 1.00 69.56 90 ASP A O 1
ATOM 715 N N . ILE A 1 91 ? -8.375 -11.673 16.936 1.00 63.62 91 ILE A N 1
ATOM 716 C CA . ILE A 1 91 ? -7.276 -10.910 17.549 1.00 63.62 91 ILE A CA 1
ATOM 717 C C . ILE A 1 91 ? -6.593 -11.723 18.660 1.00 63.62 91 ILE A C 1
ATOM 719 O O . ILE A 1 91 ? -5.435 -11.484 18.988 1.00 63.62 91 ILE A O 1
ATOM 723 N N . ALA A 1 92 ? -7.314 -12.652 19.295 1.00 51.09 92 ALA A N 1
ATOM 724 C CA . ALA A 1 92 ? -6.914 -13.209 20.581 1.00 51.09 92 ALA A CA 1
ATOM 725 C C . ALA A 1 92 ? -5.916 -14.370 20.469 1.00 51.09 92 ALA A C 1
ATOM 727 O O . ALA A 1 92 ? -5.193 -14.605 21.434 1.00 51.09 92 ALA A O 1
ATOM 728 N N . ASP A 1 93 ? -5.853 -15.069 19.330 1.00 46.66 93 ASP A N 1
ATOM 729 C CA . ASP A 1 93 ? -5.074 -16.315 19.226 1.00 46.66 93 ASP A CA 1
ATOM 730 C C . ASP A 1 93 ? -4.342 -16.544 17.889 1.00 46.66 93 ASP A C 1
ATOM 732 O O . ASP A 1 93 ? -3.731 -17.598 17.687 1.00 46.66 93 ASP A O 1
ATOM 736 N N . THR A 1 94 ? -4.302 -15.565 16.982 1.00 46.75 94 THR A N 1
ATOM 737 C CA . THR A 1 94 ? -3.531 -15.697 15.736 1.00 46.75 94 THR A CA 1
ATOM 738 C C . THR A 1 94 ? -2.783 -14.428 15.378 1.00 46.75 94 THR A C 1
ATOM 740 O O . THR A 1 94 ? -3.381 -13.385 15.145 1.00 46.75 94 THR A O 1
ATOM 743 N N . ARG A 1 95 ? -1.456 -14.549 15.258 1.00 63.25 95 ARG A N 1
ATOM 744 C CA . ARG A 1 95 ? -0.622 -13.578 14.548 1.00 63.25 95 ARG A CA 1
ATOM 745 C C . ARG A 1 95 ? -1.011 -13.630 13.075 1.00 63.25 95 ARG A C 1
ATOM 747 O O . ARG A 1 95 ? -0.777 -14.679 12.465 1.00 63.25 95 ARG A O 1
ATOM 754 N N . PRO A 1 96 ? -1.627 -12.587 12.501 1.00 65.94 96 PRO A N 1
ATOM 755 C CA . PRO A 1 96 ? -1.941 -12.622 11.085 1.00 65.94 96 PRO A CA 1
ATOM 756 C C . PRO A 1 96 ? -0.626 -12.744 10.302 1.00 65.94 96 PRO A C 1
ATOM 758 O O . PRO A 1 96 ? 0.304 -11.967 10.510 1.00 65.94 96 PRO A O 1
ATOM 761 N N . GLU A 1 97 ? -0.525 -13.748 9.423 1.00 73.06 97 GLU A N 1
ATOM 762 C CA . GLU A 1 97 ? 0.661 -13.934 8.568 1.00 73.06 97 GLU A CA 1
ATOM 763 C C . GLU A 1 97 ? 0.915 -12.685 7.714 1.00 73.06 97 GLU A C 1
ATOM 765 O O . GLU A 1 97 ? 2.064 -12.280 7.506 1.00 73.06 97 GLU A O 1
ATOM 770 N N . TYR A 1 98 ? -0.184 -12.054 7.294 1.00 78.06 98 TYR A N 1
ATOM 771 C CA . TYR A 1 98 ? -0.203 -10.807 6.558 1.00 78.06 98 TYR A CA 1
ATOM 772 C C . TYR A 1 98 ? -1.114 -9.788 7.224 1.00 78.06 98 TYR A C 1
ATOM 774 O O . TYR A 1 98 ? -2.255 -10.089 7.582 1.00 78.06 98 TYR A O 1
ATOM 782 N N . TRP A 1 99 ? -0.646 -8.553 7.288 1.00 83.25 99 TRP A N 1
ATOM 783 C CA . TRP A 1 99 ? -1.452 -7.409 7.671 1.00 83.25 99 TRP A CA 1
ATOM 784 C C . TRP A 1 99 ? -1.205 -6.265 6.690 1.00 83.25 99 TRP A C 1
ATOM 786 O O . TRP A 1 99 ? -0.254 -6.277 5.903 1.00 83.25 99 TRP A O 1
ATOM 796 N N . GLY A 1 100 ? -2.085 -5.274 6.704 1.00 84.88 100 GLY A N 1
ATOM 797 C CA . GLY A 1 100 ? -1.917 -4.131 5.831 1.00 84.88 100 GLY A CA 1
ATOM 798 C C . GLY A 1 100 ? -2.568 -2.873 6.343 1.00 84.88 100 GLY A C 1
ATOM 799 O O . GLY A 1 100 ? -3.095 -2.823 7.455 1.00 84.88 100 GLY A O 1
ATOM 800 N N . GLY A 1 101 ? -2.467 -1.833 5.530 1.00 87.19 101 GLY A N 1
ATOM 801 C CA . GLY A 1 101 ? -2.962 -0.524 5.896 1.00 87.19 101 GLY A CA 1
ATOM 802 C C . GLY A 1 101 ? -2.955 0.470 4.751 1.00 87.19 101 GLY A C 1
ATOM 803 O O . GLY A 1 101 ? -2.611 0.165 3.601 1.00 87.19 101 GLY A O 1
ATOM 804 N N . HIS A 1 102 ? -3.339 1.687 5.093 1.00 86.31 102 HIS A N 1
ATOM 805 C CA . HIS A 1 102 ? -3.332 2.822 4.196 1.00 86.31 102 HIS A CA 1
ATOM 806 C C . HIS A 1 102 ? -2.411 3.899 4.720 1.00 86.31 102 HIS A C 1
ATOM 808 O O . HIS A 1 102 ? -2.504 4.291 5.878 1.00 86.31 102 HIS A O 1
ATOM 814 N N . ILE A 1 103 ? -1.544 4.376 3.841 1.00 86.00 103 ILE A N 1
ATOM 815 C CA . ILE A 1 103 ? -0.706 5.527 4.083 1.00 86.00 103 ILE A CA 1
ATOM 816 C C . ILE A 1 103 ? -1.274 6.709 3.300 1.00 86.00 103 ILE A C 1
ATOM 818 O O . ILE A 1 103 ? -1.279 6.706 2.064 1.00 86.00 103 ILE A O 1
ATOM 822 N N . ASP A 1 104 ? -1.691 7.731 4.036 1.00 85.62 104 ASP A N 1
ATOM 823 C CA . ASP A 1 104 ? -1.993 9.051 3.504 1.00 85.62 104 ASP A CA 1
ATOM 824 C C . ASP A 1 104 ? -0.745 9.935 3.609 1.00 85.62 104 ASP A C 1
ATOM 826 O O . ASP A 1 104 ? -0.386 10.435 4.677 1.00 85.62 104 ASP A O 1
ATOM 830 N N . GLY A 1 105 ? -0.073 10.143 2.478 1.00 80.88 105 GLY A N 1
ATOM 831 C CA . GLY A 1 105 ? 1.112 10.986 2.391 1.00 80.88 105 GLY A CA 1
ATOM 832 C C . GLY A 1 105 ? 0.823 12.471 2.612 1.00 80.88 105 GLY A C 1
ATOM 833 O O . GLY A 1 105 ? 1.743 13.212 2.952 1.00 80.88 105 GLY A O 1
ATOM 834 N N . ALA A 1 106 ? -0.423 12.940 2.453 1.00 84.88 106 ALA A N 1
ATOM 835 C CA . ALA A 1 106 ? -0.766 14.339 2.720 1.00 84.88 106 ALA A CA 1
ATOM 836 C C . ALA A 1 106 ? -0.680 14.670 4.215 1.00 84.88 106 ALA A C 1
ATOM 838 O O . ALA A 1 106 ? -0.256 15.767 4.581 1.00 84.88 106 ALA A O 1
ATOM 839 N N . THR A 1 107 ? -1.046 13.711 5.064 1.00 85.44 107 THR A N 1
ATOM 840 C CA . THR A 1 107 ? -0.994 13.833 6.526 1.00 85.44 107 THR A CA 1
ATOM 841 C C . THR A 1 107 ? 0.177 13.068 7.154 1.00 85.44 107 THR A C 1
ATOM 843 O O . THR A 1 107 ? 0.424 13.211 8.350 1.00 85.44 107 THR A O 1
ATOM 846 N N . ASN A 1 108 ? 0.939 12.309 6.352 1.00 85.88 108 ASN A N 1
ATOM 847 C CA . ASN A 1 108 ? 1.935 11.327 6.799 1.00 85.88 108 ASN A CA 1
ATOM 848 C C . ASN A 1 108 ? 1.364 10.385 7.862 1.00 85.88 108 ASN A C 1
ATOM 850 O O . ASN A 1 108 ? 1.975 10.130 8.903 1.00 85.88 108 ASN A O 1
ATOM 854 N N . THR A 1 109 ? 0.167 9.885 7.587 1.00 88.25 109 THR A N 1
ATOM 855 C CA . THR A 1 109 ? -0.577 9.029 8.500 1.00 88.25 109 THR A CA 1
ATOM 856 C C . THR A 1 109 ? -0.667 7.632 7.935 1.00 88.25 109 THR A C 1
ATOM 858 O O . THR A 1 109 ? -0.932 7.447 6.751 1.00 88.25 109 THR A O 1
ATOM 861 N N . MET A 1 110 ? -0.462 6.647 8.794 1.00 88.50 110 MET A N 1
ATOM 862 C CA . MET A 1 110 ? -0.746 5.254 8.516 1.00 88.50 110 MET A CA 1
ATOM 863 C C . MET A 1 110 ? -1.975 4.831 9.314 1.00 88.50 110 MET A C 1
ATOM 865 O O . MET A 1 110 ? -2.030 5.083 10.513 1.00 88.50 110 MET A O 1
ATOM 869 N N . TYR A 1 111 ? -2.916 4.163 8.654 1.00 89.56 111 TYR A N 1
ATOM 870 C CA . TYR A 1 111 ? -4.068 3.500 9.257 1.00 89.56 111 TYR A CA 1
ATOM 871 C C . TYR A 1 111 ? -3.916 1.988 9.079 1.00 89.56 111 TYR A C 1
ATOM 873 O O . TYR A 1 111 ? -3.726 1.514 7.955 1.00 89.56 111 TYR A O 1
ATOM 881 N N . VAL A 1 112 ? -3.996 1.218 10.166 1.00 89.06 112 VAL A N 1
ATOM 882 C CA . VAL A 1 112 ? -4.034 -0.254 10.110 1.00 89.06 112 VAL A CA 1
ATOM 883 C C . VAL A 1 112 ? -5.378 -0.667 9.522 1.00 89.06 112 VAL A C 1
ATOM 885 O O . VAL A 1 112 ? -6.402 -0.187 9.981 1.00 89.06 112 VAL A O 1
ATOM 888 N N . GLY A 1 113 ? -5.408 -1.584 8.553 1.00 85.69 113 GLY A N 1
ATOM 889 C CA . GLY A 1 113 ? -6.629 -2.052 7.878 1.00 85.69 113 GLY A CA 1
ATOM 890 C C . GLY A 1 113 ? -7.516 -2.990 8.708 1.00 85.69 113 GLY A C 1
ATOM 891 O O . GLY A 1 113 ? -8.199 -3.847 8.148 1.00 85.69 113 GLY A O 1
ATOM 892 N N . LEU A 1 114 ? -7.486 -2.859 10.036 1.00 85.88 114 LEU A N 1
ATOM 893 C CA . LEU A 1 114 ? -8.224 -3.677 10.991 1.00 85.88 114 LEU A CA 1
ATOM 894 C C . LEU A 1 114 ? -9.107 -2.769 11.850 1.00 85.88 114 LEU A C 1
ATOM 896 O O . LEU A 1 114 ? -8.601 -1.980 12.648 1.00 85.88 114 LEU A O 1
ATOM 900 N N . GLY A 1 115 ? -10.421 -2.880 11.675 1.00 87.06 115 GLY A N 1
ATOM 901 C CA . GLY A 1 115 ? -11.402 -2.109 12.429 1.00 87.06 115 GLY A CA 1
ATOM 902 C C . GLY A 1 115 ? -11.827 -2.847 13.692 1.00 87.06 115 GLY A C 1
ATOM 903 O O . GLY A 1 115 ? -12.139 -4.033 13.645 1.00 87.06 115 GLY A O 1
ATOM 904 N N . LEU A 1 116 ? -11.867 -2.158 14.824 1.00 86.88 116 LEU A N 1
ATOM 905 C CA . LEU A 1 116 ? -12.328 -2.691 16.099 1.00 86.88 116 LEU A CA 1
ATOM 906 C C . LEU A 1 116 ? -13.784 -2.328 16.353 1.00 86.88 116 LEU A C 1
ATOM 908 O O . LEU A 1 116 ? -14.241 -1.239 16.005 1.00 86.88 116 LEU A O 1
ATOM 912 N N . ARG A 1 117 ? -14.488 -3.236 17.026 1.00 85.12 117 ARG A N 1
ATOM 913 C CA . ARG A 1 117 ? -15.851 -3.024 17.512 1.00 85.12 117 ARG A CA 1
ATOM 914 C C . ARG A 1 117 ? -16.052 -3.699 18.859 1.00 85.12 117 ARG A C 1
ATOM 916 O O . ARG A 1 117 ? -15.433 -4.722 19.151 1.00 85.12 117 ARG A O 1
ATOM 923 N N . CYS A 1 118 ? -16.935 -3.129 19.670 1.00 83.06 118 CYS A N 1
ATOM 924 C CA . CYS A 1 118 ? -17.377 -3.727 20.920 1.00 83.06 118 CYS A CA 1
ATOM 925 C C . CYS A 1 118 ? -18.780 -4.326 20.758 1.00 83.06 118 CYS A C 1
ATOM 927 O O . CYS A 1 118 ? -19.660 -3.699 20.180 1.00 83.06 118 CYS A O 1
ATOM 929 N N . GLU A 1 119 ? -18.987 -5.529 21.286 1.00 82.69 119 GLU A N 1
ATOM 930 C CA . GLU A 1 119 ? -20.288 -6.193 21.369 1.00 82.69 119 GLU A CA 1
ATOM 931 C C . GLU A 1 119 ? -20.555 -6.612 22.818 1.00 82.69 119 GLU A C 1
ATOM 933 O O . GLU A 1 119 ? -19.645 -7.028 23.539 1.00 82.69 119 GLU A O 1
ATOM 938 N N . GLY A 1 120 ? -21.807 -6.547 23.264 1.00 78.88 120 GLY A N 1
ATOM 939 C CA . GLY A 1 120 ? -22.178 -6.992 24.603 1.00 78.88 120 GLY A CA 1
ATOM 940 C C . GLY A 1 120 ? -23.598 -6.615 24.996 1.00 78.88 120 GLY A C 1
ATOM 941 O O . GLY A 1 120 ? -24.358 -6.060 24.208 1.00 78.88 120 GLY A O 1
ATOM 942 N N . GLU A 1 121 ? -23.958 -6.925 26.239 1.00 80.69 121 GLU A N 1
ATOM 943 C CA . GLU A 1 121 ? -25.295 -6.670 26.780 1.00 80.69 121 GLU A CA 1
ATOM 944 C C . GLU A 1 121 ? -25.252 -5.620 27.896 1.00 80.69 121 GLU A C 1
ATOM 946 O O . GLU A 1 121 ? -24.362 -5.639 28.751 1.00 80.69 121 GLU A O 1
ATOM 951 N N . ASN A 1 122 ? -26.266 -4.746 27.934 1.00 83.50 122 ASN A N 1
ATOM 952 C CA . ASN A 1 122 ? -26.418 -3.659 28.915 1.00 83.50 1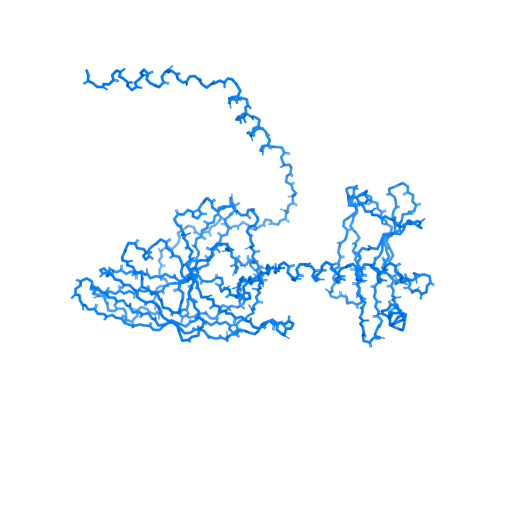22 ASN A CA 1
ATOM 953 C C . ASN A 1 122 ? -25.252 -2.655 28.936 1.00 83.50 122 ASN A C 1
ATOM 955 O O . ASN A 1 122 ? -24.978 -2.052 29.976 1.00 83.50 122 ASN A O 1
ATOM 959 N N . ILE A 1 123 ? -24.552 -2.495 27.813 1.00 86.44 123 ILE A N 1
ATOM 960 C CA . ILE A 1 123 ? -23.517 -1.474 27.644 1.00 86.44 123 ILE A CA 1
ATOM 961 C C . ILE A 1 123 ? -24.197 -0.103 27.609 1.00 86.44 123 ILE A C 1
ATOM 963 O O . ILE A 1 123 ? -25.158 0.105 26.875 1.00 86.44 123 ILE A O 1
ATOM 967 N N . GLU A 1 124 ? -23.710 0.818 28.432 1.00 89.69 124 GLU A N 1
ATOM 968 C CA . GLU A 1 124 ? -24.076 2.236 28.397 1.00 89.69 124 GLU A CA 1
ATOM 969 C C . GLU A 1 124 ? -23.067 3.022 27.557 1.00 89.69 124 GLU A C 1
ATOM 971 O O . GLU A 1 124 ? -23.456 3.835 26.720 1.00 89.69 124 GLU A O 1
ATOM 976 N N . SER A 1 125 ? -21.777 2.739 27.743 1.00 91.62 125 SER A N 1
ATOM 977 C CA . SER A 1 125 ? -20.703 3.294 26.926 1.00 91.62 125 SER A CA 1
ATOM 978 C C . SER A 1 125 ? -19.459 2.411 26.932 1.00 91.62 125 SER A C 1
ATOM 980 O O . SER A 1 125 ? -19.262 1.578 27.822 1.00 91.62 125 SER A O 1
ATOM 982 N N . VAL A 1 126 ? -18.605 2.604 25.931 1.00 91.88 126 VAL A N 1
ATOM 983 C CA . VAL A 1 126 ? -17.305 1.947 25.799 1.00 91.88 126 VAL A CA 1
ATOM 984 C C . VAL A 1 126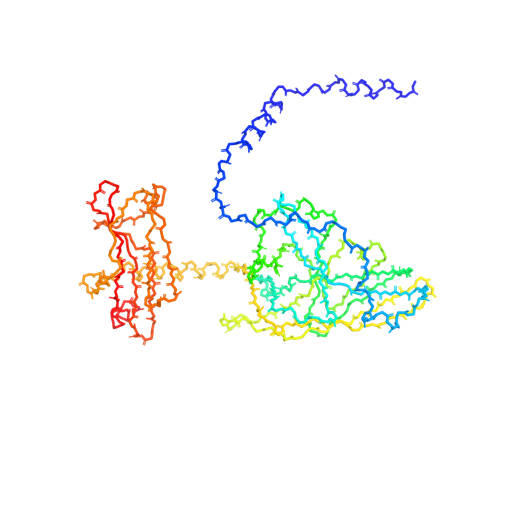 ? -16.262 2.999 25.471 1.00 91.88 126 VAL A C 1
ATOM 986 O O . VAL A 1 126 ? -16.366 3.699 24.470 1.00 91.88 126 VAL A O 1
ATOM 989 N N . GLU A 1 127 ? -15.246 3.103 26.312 1.00 94.69 127 GLU A N 1
ATOM 990 C CA . GLU A 1 127 ? -14.077 3.936 26.079 1.00 94.69 127 GLU A CA 1
ATOM 991 C C . GLU A 1 127 ? -12.938 3.088 25.514 1.00 94.69 127 GLU A C 1
ATOM 993 O O . GLU A 1 127 ? -12.609 2.035 26.062 1.00 94.69 127 GLU A O 1
ATOM 998 N N . PHE A 1 128 ? -12.336 3.562 24.429 1.00 94.31 128 PHE A N 1
ATOM 999 C CA . PHE A 1 128 ? -11.104 3.042 23.849 1.00 94.31 128 PHE A CA 1
ATOM 1000 C C . PHE A 1 128 ? -10.000 4.070 24.069 1.00 94.31 128 PHE A C 1
ATOM 1002 O O . PHE A 1 128 ? -10.202 5.256 23.815 1.00 94.31 128 PHE A O 1
ATOM 1009 N N . SER A 1 129 ? -8.828 3.626 24.513 1.00 96.44 129 SER A N 1
ATOM 1010 C CA . SER A 1 129 ? -7.639 4.470 24.650 1.00 96.44 129 SER A CA 1
ATOM 1011 C C . SER A 1 129 ? -6.371 3.735 24.215 1.00 96.44 129 SER A C 1
ATOM 1013 O O . SER A 1 129 ? -6.307 2.508 24.257 1.00 96.44 129 SER A O 1
ATOM 1015 N N . THR A 1 130 ? -5.371 4.487 23.761 1.00 94.69 130 THR A N 1
ATOM 1016 C CA . THR A 1 130 ? -4.052 3.970 23.371 1.00 94.69 130 THR A CA 1
ATOM 1017 C C . THR A 1 130 ? -2.951 4.912 23.851 1.00 94.69 130 THR A C 1
ATOM 1019 O O . THR A 1 130 ? -3.120 6.133 23.826 1.00 94.69 130 THR A O 1
ATOM 1022 N N . ASP A 1 131 ? -1.812 4.351 24.259 1.00 92.06 131 ASP A N 1
ATOM 1023 C CA . ASP A 1 131 ? -0.629 5.125 24.659 1.00 92.06 131 ASP A CA 1
ATOM 1024 C C . ASP A 1 131 ? 0.135 5.689 23.451 1.00 92.06 131 ASP A C 1
ATOM 1026 O O . ASP A 1 131 ? 0.768 6.742 23.539 1.00 92.06 131 ASP A O 1
ATOM 1030 N N . ASN A 1 132 ? 0.081 4.982 22.318 1.00 89.38 132 ASN A N 1
ATOM 1031 C CA . ASN A 1 132 ? 0.764 5.348 21.081 1.00 89.38 132 ASN A CA 1
ATOM 1032 C C . ASN A 1 132 ? -0.223 5.342 19.910 1.00 89.38 132 ASN A C 1
ATOM 1034 O O . ASN A 1 132 ? -1.027 4.418 19.777 1.00 89.38 132 ASN A O 1
ATOM 1038 N N . GLY A 1 133 ? -0.134 6.351 19.046 1.00 92.44 133 GLY A N 1
ATOM 1039 C CA . GLY A 1 133 ? -1.057 6.526 17.925 1.00 92.44 133 GLY A CA 1
ATOM 1040 C C . GLY A 1 133 ? -2.396 7.137 18.341 1.00 92.44 133 GLY A C 1
ATOM 1041 O O . GLY A 1 133 ? -2.496 7.843 19.347 1.00 92.44 133 GLY A O 1
ATOM 1042 N N . PHE A 1 134 ? -3.417 6.898 17.529 1.00 94.62 134 PHE A N 1
ATOM 1043 C CA . PHE A 1 134 ? -4.762 7.436 17.698 1.00 94.62 134 PHE A CA 1
ATOM 1044 C C . PHE A 1 134 ? -5.809 6.532 17.041 1.00 94.62 134 PHE A C 1
ATOM 1046 O O . PHE A 1 134 ? -5.468 5.587 16.333 1.00 94.62 134 PHE A O 1
ATOM 1053 N N . PHE A 1 135 ? -7.085 6.820 17.281 1.00 94.06 135 PHE A N 1
ATOM 1054 C CA . PHE A 1 135 ? -8.205 6.163 16.621 1.00 94.06 135 PHE A CA 1
ATOM 1055 C C . PHE A 1 135 ? -8.770 7.026 15.503 1.00 94.06 135 PHE A C 1
ATOM 1057 O O . PHE A 1 135 ? -8.811 8.255 15.614 1.00 94.06 135 PHE A O 1
ATOM 1064 N N . ALA A 1 136 ? -9.263 6.364 14.465 1.00 91.25 136 ALA A N 1
ATOM 1065 C CA . ALA A 1 136 ? -10.094 6.969 13.448 1.00 91.25 136 ALA A CA 1
ATOM 1066 C C . ALA A 1 136 ? -11.368 6.154 13.236 1.00 91.25 136 ALA A C 1
ATOM 1068 O O . ALA A 1 136 ? -11.341 4.920 13.211 1.00 91.25 136 ALA A O 1
ATOM 1069 N N . GLU A 1 137 ? -12.482 6.856 13.099 1.00 88.88 137 GLU A N 1
ATOM 1070 C CA . GLU A 1 137 ? -13.786 6.258 12.861 1.00 88.88 137 GLU A CA 1
ATOM 1071 C C . GLU A 1 137 ? -14.037 6.075 11.370 1.00 88.88 137 GLU A C 1
ATOM 1073 O O . GLU A 1 137 ? -13.660 6.904 10.540 1.00 88.88 137 GLU A O 1
ATOM 1078 N N . GLN A 1 138 ? -14.736 4.992 11.042 1.00 83.00 138 GLN A N 1
ATOM 1079 C CA . GLN A 1 138 ? -15.345 4.817 9.736 1.00 83.00 138 GLN A CA 1
ATOM 1080 C C . GLN A 1 138 ? -16.774 4.310 9.894 1.00 83.00 138 GLN A C 1
ATOM 1082 O O . GLN A 1 138 ? -17.020 3.282 10.528 1.00 83.00 138 GLN A O 1
ATOM 1087 N N . TYR A 1 139 ? -17.719 5.033 9.298 1.00 78.44 139 TYR A N 1
ATOM 1088 C CA . TYR A 1 139 ? -19.132 4.675 9.324 1.00 78.44 139 TYR A CA 1
ATOM 1089 C C . TYR A 1 139 ? -19.418 3.446 8.451 1.00 78.44 139 TYR A C 1
ATOM 1091 O O . TYR A 1 139 ? -19.095 3.435 7.261 1.00 78.44 139 TYR A O 1
ATOM 1099 N N . ILE A 1 140 ? -20.082 2.434 9.017 1.00 75.25 140 ILE A N 1
ATOM 1100 C CA . ILE A 1 140 ? -20.378 1.156 8.340 1.00 75.25 140 ILE A CA 1
ATOM 1101 C C . ILE A 1 140 ? -21.859 0.953 7.990 1.00 75.25 140 ILE A C 1
ATOM 1103 O O . ILE A 1 140 ? -22.219 -0.056 7.385 1.00 75.25 140 ILE A O 1
ATOM 1107 N N . GLY A 1 141 ? -22.739 1.911 8.292 1.00 66.56 141 GLY A N 1
ATOM 1108 C CA . GLY A 1 141 ? -24.179 1.762 8.031 1.00 66.56 141 GLY A CA 1
ATOM 1109 C C . GLY A 1 141 ? -24.561 1.577 6.553 1.00 66.56 141 GLY A C 1
ATOM 1110 O O . GLY A 1 141 ? -25.653 1.092 6.270 1.00 66.56 141 GLY A O 1
ATOM 1111 N N . ASN A 1 142 ? -23.662 1.898 5.612 1.00 64.44 142 ASN A N 1
ATOM 1112 C CA . ASN A 1 142 ? -23.883 1.777 4.165 1.00 64.44 142 ASN A CA 1
ATOM 1113 C C . ASN A 1 142 ? -22.757 1.017 3.435 1.00 64.44 142 ASN A C 1
ATOM 1115 O O . ASN A 1 142 ? -22.420 1.369 2.306 1.00 64.44 142 ASN A O 1
ATOM 1119 N N . LEU A 1 143 ? -22.169 -0.028 4.037 1.00 69.69 143 LEU A N 1
ATOM 1120 C CA . LEU A 1 143 ? -21.114 -0.830 3.380 1.00 69.69 143 LEU A CA 1
ATOM 1121 C C . LEU A 1 143 ? -21.505 -1.299 1.963 1.00 69.69 143 LEU A C 1
ATOM 1123 O O . LEU A 1 143 ? -20.692 -1.245 1.044 1.00 69.69 143 LEU A O 1
ATOM 1127 N N . ALA A 1 144 ? -22.775 -1.671 1.760 1.00 62.56 144 ALA A N 1
ATOM 1128 C CA . ALA A 1 144 ? -23.306 -2.100 0.463 1.00 62.56 144 ALA A CA 1
ATOM 1129 C C . ALA A 1 144 ? -23.330 -0.995 -0.616 1.00 62.56 144 ALA A C 1
ATOM 1131 O O . ALA A 1 144 ? -23.376 -1.307 -1.807 1.00 62.56 144 ALA A O 1
ATOM 1132 N N . ASP A 1 145 ? -23.298 0.280 -0.218 1.00 65.00 145 ASP A N 1
ATOM 1133 C CA . ASP A 1 145 ? -23.256 1.426 -1.131 1.00 65.00 145 ASP A CA 1
ATOM 1134 C C . ASP A 1 145 ? -21.821 1.897 -1.416 1.00 65.00 145 ASP A C 1
ATOM 1136 O O . ASP A 1 145 ? -21.625 2.798 -2.243 1.00 65.00 145 ASP A O 1
ATOM 1140 N N . ILE A 1 146 ? -20.808 1.307 -0.765 1.00 65.81 146 ILE A N 1
ATOM 1141 C CA . ILE A 1 146 ? -19.416 1.666 -1.024 1.00 65.81 146 ILE A CA 1
ATOM 1142 C C . ILE A 1 146 ? -19.047 1.225 -2.439 1.00 65.81 146 ILE A C 1
ATOM 1144 O O . ILE A 1 146 ? -19.037 0.047 -2.795 1.00 65.81 146 ILE A O 1
ATOM 1148 N N . SER A 1 147 ? -18.715 2.208 -3.273 1.00 61.97 147 SER A N 1
ATOM 1149 C CA . SER A 1 147 ? -18.168 1.960 -4.600 1.00 61.97 147 SER A CA 1
ATOM 1150 C C . SER A 1 147 ? -16.753 1.407 -4.470 1.00 61.97 147 SER A C 1
ATOM 1152 O O . SER A 1 147 ? -15.845 2.133 -4.092 1.00 61.97 147 SER A O 1
ATOM 1154 N N . THR A 1 148 ? -16.531 0.166 -4.898 1.00 63.56 148 THR A N 1
ATOM 1155 C CA . THR A 1 148 ? -15.180 -0.415 -5.043 1.00 63.56 148 THR A CA 1
ATOM 1156 C C . THR A 1 148 ? -14.338 0.275 -6.126 1.00 63.56 148 THR A C 1
ATOM 1158 O O . THR A 1 148 ? -13.135 0.055 -6.230 1.00 63.56 148 THR A O 1
ATOM 1161 N N . SER A 1 149 ? -14.947 1.126 -6.960 1.00 58.03 149 SER A N 1
ATOM 1162 C CA . SER A 1 149 ? -14.237 1.894 -7.981 1.00 58.03 149 SER A CA 1
ATOM 1163 C C . SER A 1 149 ? -13.536 3.098 -7.358 1.00 58.03 149 SER A C 1
ATOM 1165 O O . SER A 1 149 ? -14.206 4.057 -6.984 1.00 58.03 149 SER A O 1
ATOM 1167 N N . GLY A 1 150 ? -12.203 3.079 -7.351 1.00 57.31 150 GLY A N 1
ATOM 1168 C CA . GLY A 1 150 ? -11.362 4.192 -6.896 1.00 57.31 150 GLY A CA 1
ATOM 1169 C C . GLY A 1 150 ? -10.895 4.083 -5.446 1.00 57.31 150 GLY A C 1
ATOM 1170 O O . GLY A 1 150 ? -9.933 4.755 -5.103 1.00 57.31 150 GLY A O 1
ATOM 1171 N N . VAL A 1 151 ? -11.494 3.189 -4.653 1.00 63.38 151 VAL A N 1
ATOM 1172 C CA . VAL A 1 151 ? -11.065 2.913 -3.278 1.00 63.38 151 VAL A CA 1
ATOM 1173 C C . VAL A 1 151 ? -9.784 2.077 -3.311 1.00 63.38 151 VAL A C 1
ATOM 1175 O O . VAL A 1 151 ? -9.759 1.041 -3.987 1.00 63.38 151 VAL A O 1
ATOM 1178 N N . PRO A 1 152 ? -8.719 2.480 -2.596 1.00 64.12 152 PRO A N 1
ATOM 1179 C CA . PRO A 1 152 ? -7.528 1.659 -2.457 1.00 64.12 152 PRO A CA 1
ATOM 1180 C C . PRO A 1 152 ? -7.888 0.314 -1.815 1.00 64.12 152 PRO A C 1
ATOM 1182 O O . PRO A 1 152 ? -8.289 0.256 -0.653 1.00 64.12 152 PRO A O 1
ATOM 1185 N N . ALA A 1 153 ? -7.745 -0.764 -2.584 1.00 74.31 153 ALA A N 1
ATOM 1186 C CA . ALA A 1 153 ? -7.882 -2.133 -2.111 1.00 74.31 153 ALA A CA 1
ATOM 1187 C C . ALA A 1 153 ? -6.532 -2.836 -2.245 1.00 74.31 153 ALA A C 1
ATOM 1189 O O . ALA A 1 153 ? -5.899 -2.771 -3.303 1.00 74.31 153 ALA A O 1
ATOM 1190 N N . LEU A 1 154 ? -6.097 -3.505 -1.181 1.00 76.25 154 LEU A N 1
ATOM 1191 C CA . LEU A 1 154 ? -4.833 -4.232 -1.163 1.00 76.25 154 LEU A CA 1
ATOM 1192 C C . LEU A 1 154 ? -5.070 -5.693 -0.809 1.00 76.25 154 LEU A C 1
ATOM 1194 O O . LEU A 1 154 ? -5.654 -5.990 0.234 1.00 76.25 154 LEU A O 1
ATOM 1198 N N . TYR A 1 155 ? -4.587 -6.581 -1.675 1.00 81.38 155 TYR A N 1
ATOM 1199 C CA . TYR A 1 155 ? -4.706 -8.024 -1.524 1.00 81.38 155 TYR A CA 1
ATOM 1200 C C . TYR A 1 155 ? -3.324 -8.661 -1.411 1.00 81.38 155 TYR A C 1
ATOM 1202 O O . TYR A 1 155 ? -2.409 -8.292 -2.149 1.00 81.38 155 TYR A O 1
ATOM 1210 N N . VAL A 1 156 ? -3.172 -9.607 -0.487 1.00 77.44 156 VAL A N 1
ATOM 1211 C CA . VAL A 1 156 ? -1.884 -10.225 -0.151 1.00 77.44 156 VAL A CA 1
ATOM 1212 C C . VAL A 1 156 ? -2.014 -11.727 0.076 1.00 77.44 156 VAL A C 1
ATOM 1214 O O . VAL A 1 156 ? -3.087 -12.243 0.393 1.00 77.44 156 VAL A O 1
ATOM 1217 N N . GLY A 1 157 ? -0.888 -12.424 -0.067 1.00 76.69 157 GLY A N 1
ATOM 1218 C CA . GLY A 1 157 ? -0.793 -13.857 0.184 1.00 76.69 157 GLY A CA 1
ATOM 1219 C C . GLY A 1 157 ? -1.411 -14.736 -0.915 1.00 76.69 157 GLY A C 1
ATOM 1220 O O . GLY A 1 157 ? -2.025 -14.240 -1.864 1.00 76.69 157 GLY A O 1
ATOM 1221 N N . PRO A 1 158 ? -1.235 -16.065 -0.807 1.00 71.62 158 PRO A N 1
ATOM 1222 C CA . PRO A 1 158 ? -1.703 -17.034 -1.802 1.00 71.62 158 PRO A CA 1
ATOM 1223 C C . PRO A 1 158 ? -3.232 -17.090 -1.920 1.00 71.62 158 PRO A C 1
ATOM 1225 O O . PRO A 1 158 ? -3.748 -17.395 -2.994 1.00 71.62 158 PRO A O 1
ATOM 1228 N N . ASP A 1 159 ? -3.938 -16.750 -0.842 1.00 74.19 159 ASP A N 1
ATOM 1229 C CA . ASP A 1 159 ? -5.401 -16.740 -0.782 1.00 74.19 159 ASP A CA 1
ATOM 1230 C C . ASP A 1 159 ? -6.001 -15.386 -1.199 1.00 74.19 159 ASP A C 1
ATOM 1232 O O . ASP A 1 159 ? -7.216 -15.208 -1.144 1.00 74.19 159 ASP A O 1
ATOM 1236 N N . ASN A 1 160 ? -5.164 -14.433 -1.637 1.00 72.50 160 ASN A N 1
ATOM 1237 C CA . ASN A 1 160 ? -5.574 -13.092 -2.052 1.00 72.50 160 ASN A CA 1
ATOM 1238 C C . ASN A 1 160 ? -6.437 -12.402 -0.976 1.00 72.50 160 ASN A C 1
ATOM 1240 O O . ASN A 1 160 ? -7.514 -11.879 -1.260 1.00 72.50 160 ASN A O 1
ATOM 1244 N N . GLN A 1 161 ? -5.966 -12.429 0.274 1.00 76.38 161 GLN A N 1
ATOM 1245 C CA . GLN A 1 161 ? -6.646 -11.831 1.420 1.00 76.38 161 GLN A CA 1
ATOM 1246 C C . GLN A 1 161 ? -6.648 -10.307 1.286 1.00 76.38 161 GLN A C 1
ATOM 1248 O O . GLN A 1 161 ? -5.585 -9.706 1.129 1.00 76.38 161 GLN A O 1
ATOM 1253 N N . MET A 1 162 ? -7.813 -9.668 1.425 1.00 77.88 162 MET A N 1
ATOM 1254 C CA . MET A 1 162 ? -7.874 -8.210 1.519 1.00 77.88 162 MET A CA 1
ATOM 1255 C C . MET A 1 162 ? -7.385 -7.743 2.896 1.00 77.88 162 MET A C 1
ATOM 1257 O O . MET A 1 162 ? -7.880 -8.196 3.930 1.00 77.88 162 MET A O 1
ATOM 1261 N N . VAL A 1 163 ? -6.395 -6.851 2.901 1.00 75.69 163 VAL A N 1
ATOM 1262 C CA . VAL A 1 163 ? -5.770 -6.300 4.119 1.00 75.69 163 VAL A CA 1
ATOM 1263 C C . VAL A 1 163 ? -5.920 -4.788 4.251 1.00 75.69 163 VAL A C 1
ATOM 1265 O O . VAL A 1 163 ? -5.529 -4.219 5.265 1.00 75.69 163 VAL A O 1
ATOM 1268 N N . MET A 1 164 ? -6.489 -4.132 3.240 1.00 76.62 164 MET A N 1
ATOM 1269 C CA . MET A 1 164 ? -6.898 -2.735 3.311 1.00 76.62 164 MET A CA 1
ATOM 1270 C C . MET A 1 164 ? -8.046 -2.480 2.340 1.00 76.62 164 MET A C 1
ATOM 1272 O O . MET A 1 164 ? -7.960 -2.865 1.173 1.00 76.62 164 MET A O 1
ATOM 1276 N N . PHE A 1 165 ? -9.078 -1.796 2.825 1.00 68.31 165 PHE A N 1
ATOM 1277 C CA . PHE A 1 165 ? -10.132 -1.184 2.025 1.00 68.31 165 PHE A CA 1
ATOM 1278 C C . PHE A 1 165 ? -10.685 -0.002 2.813 1.00 68.31 165 PHE A C 1
ATOM 1280 O O . PHE A 1 165 ? -11.277 -0.191 3.873 1.00 68.31 165 PHE A O 1
ATOM 1287 N N . GLY A 1 166 ? -10.457 1.222 2.346 1.00 64.44 166 GLY A N 1
ATOM 1288 C CA . GLY A 1 166 ? -10.994 2.376 3.053 1.00 64.44 166 GLY A CA 1
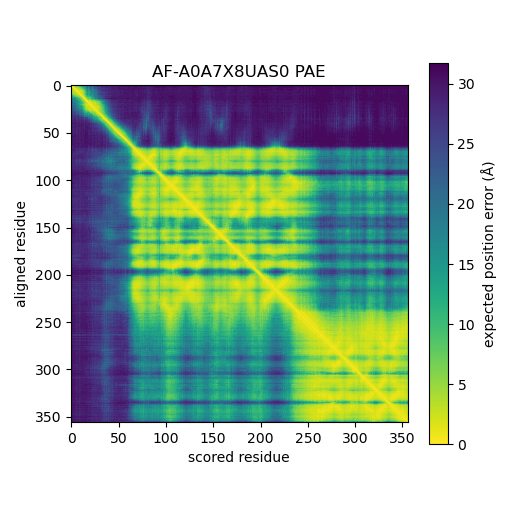ATOM 1289 C C . GLY A 1 166 ? -10.616 3.718 2.455 1.00 64.44 166 GLY A C 1
ATOM 1290 O O . GLY A 1 166 ? -9.506 3.916 1.968 1.00 64.44 166 GLY A O 1
ATOM 1291 N N . GLU A 1 167 ? -11.572 4.633 2.550 1.00 63.94 167 GLU A N 1
ATOM 1292 C CA . GLU A 1 167 ? -11.418 6.080 2.440 1.00 63.94 167 GLU A CA 1
ATOM 1293 C C . GLU A 1 167 ? -12.190 6.712 3.613 1.00 63.94 167 GLU A C 1
ATOM 1295 O O . GLU A 1 167 ? -13.048 6.052 4.211 1.00 63.94 167 GLU A O 1
ATOM 1300 N N . ASN A 1 168 ? -11.938 7.994 3.891 1.00 70.12 168 ASN A N 1
ATOM 1301 C CA . ASN A 1 168 ? -12.682 8.807 4.867 1.00 70.12 168 ASN A CA 1
ATOM 1302 C C . ASN A 1 168 ? -12.562 8.305 6.313 1.00 70.12 168 ASN A C 1
ATOM 1304 O O . ASN A 1 168 ? -13.557 7.995 6.963 1.00 70.12 168 ASN A O 1
ATOM 1308 N N . PHE A 1 169 ? -11.324 8.216 6.791 1.00 80.50 169 PHE A N 1
ATOM 1309 C CA . PHE A 1 169 ? -11.039 8.083 8.212 1.00 80.50 169 PHE A CA 1
ATOM 1310 C C . PHE A 1 169 ? -11.258 9.435 8.890 1.00 80.50 169 PHE A C 1
ATOM 1312 O O . PHE A 1 169 ? -10.654 10.428 8.480 1.00 80.50 169 PHE A O 1
ATOM 1319 N N . ASP A 1 170 ? -12.110 9.467 9.911 1.00 87.31 170 ASP A N 1
ATOM 1320 C CA . ASP A 1 170 ? -12.282 10.645 10.756 1.00 87.31 170 ASP A CA 1
ATOM 1321 C C . ASP A 1 170 ? -11.456 10.461 12.033 1.00 87.31 170 ASP A C 1
ATOM 1323 O O . ASP A 1 170 ? -11.789 9.643 12.890 1.00 87.31 170 ASP A O 1
ATOM 1327 N N . ASP A 1 171 ? -10.347 11.194 12.154 1.00 91.12 171 ASP A N 1
ATOM 1328 C CA . ASP A 1 171 ? -9.453 11.109 13.312 1.00 91.12 171 ASP A CA 1
ATOM 1329 C C . ASP A 1 171 ? -10.160 11.605 14.588 1.00 91.12 171 ASP A C 1
ATOM 1331 O O . ASP A 1 171 ? -10.569 12.766 14.688 1.00 91.12 171 ASP A O 1
ATOM 1335 N N . VAL A 1 172 ? -10.246 10.744 15.605 1.00 92.56 172 VAL A N 1
ATOM 1336 C CA . VAL A 1 172 ? -10.932 11.023 16.884 1.00 92.56 172 VAL A CA 1
ATOM 1337 C C . VAL A 1 172 ? -9.980 11.108 18.084 1.00 92.56 172 VAL A C 1
ATOM 1339 O O . VAL A 1 172 ? -10.404 11.354 19.212 1.00 92.56 172 VAL A O 1
ATOM 1342 N N . GLY A 1 173 ? -8.672 10.980 17.844 1.00 94.31 173 GLY A N 1
ATOM 1343 C CA . GLY A 1 173 ? -7.621 11.130 18.854 1.00 94.31 173 GLY A CA 1
ATOM 1344 C C . GLY A 1 173 ? -7.278 9.833 19.591 1.00 94.31 173 GLY A C 1
ATOM 1345 O O . GLY A 1 173 ? -7.725 8.749 19.235 1.00 94.31 173 GLY A O 1
ATOM 1346 N N . SER A 1 174 ? -6.431 9.922 20.619 1.00 95.94 174 SER A N 1
ATOM 1347 C CA . SER A 1 174 ? -5.925 8.751 21.359 1.00 95.94 174 SER A CA 1
ATOM 1348 C C . SER A 1 174 ? -6.915 8.171 22.371 1.00 95.94 174 SER A C 1
ATOM 1350 O O . SER A 1 174 ? -6.610 7.192 23.053 1.00 95.94 174 SER A O 1
ATOM 1352 N N . THR A 1 175 ? -8.090 8.782 22.521 1.00 96.12 175 THR A N 1
ATOM 1353 C CA . THR A 1 175 ? -9.164 8.302 23.390 1.00 96.12 175 THR A CA 1
ATOM 1354 C C . THR A 1 175 ? -10.508 8.667 22.786 1.00 96.12 175 THR A C 1
ATOM 1356 O O . THR A 1 175 ? -10.723 9.824 22.432 1.00 96.12 175 THR A O 1
ATOM 1359 N N . ILE A 1 176 ? -11.417 7.699 22.722 1.00 93.75 176 ILE A N 1
ATOM 1360 C CA . ILE A 1 176 ? -12.796 7.899 22.283 1.00 93.75 176 ILE A CA 1
ATOM 1361 C C . ILE A 1 176 ? -13.756 7.132 23.187 1.00 93.75 176 ILE A C 1
ATOM 1363 O O . ILE A 1 176 ? -13.460 6.023 23.622 1.00 93.75 176 ILE A O 1
ATOM 1367 N N . THR A 1 177 ? -14.923 7.717 23.452 1.00 92.62 177 THR A N 1
ATOM 1368 C CA . THR A 1 177 ? -16.034 7.045 24.125 1.00 92.62 177 THR A CA 1
ATOM 1369 C C . THR A 1 177 ? -17.198 6.902 23.154 1.00 92.62 177 THR A C 1
ATOM 1371 O O . THR A 1 177 ? -17.765 7.905 22.727 1.00 92.62 177 THR A O 1
ATOM 1374 N N . LEU A 1 178 ? -17.559 5.662 22.839 1.00 88.31 178 LEU A N 1
ATOM 1375 C CA . LEU A 1 178 ? -18.757 5.315 22.081 1.00 88.31 178 LEU A CA 1
ATOM 1376 C C . LEU A 1 178 ? -19.905 5.051 23.053 1.00 88.31 178 LEU A C 1
ATOM 1378 O O . LEU A 1 178 ? -19.712 4.398 24.081 1.00 88.31 178 LEU A O 1
ATOM 1382 N N . ASP A 1 179 ? -21.092 5.564 22.753 1.00 85.88 179 ASP A N 1
ATOM 1383 C CA . ASP A 1 179 ? -22.297 5.249 23.514 1.00 85.88 179 ASP A CA 1
ATOM 1384 C C . ASP A 1 179 ? -23.001 4.018 22.923 1.00 85.88 179 ASP A C 1
ATOM 1386 O O . ASP A 1 179 ? -22.597 3.468 21.897 1.00 85.88 179 ASP A O 1
ATOM 1390 N N . ALA A 1 180 ? -24.046 3.547 23.600 1.00 74.44 180 ALA A N 1
ATOM 1391 C CA . ALA A 1 180 ? -24.804 2.379 23.162 1.00 74.44 180 ALA A CA 1
ATOM 1392 C C . ALA A 1 180 ? -25.458 2.534 21.774 1.00 74.44 180 ALA A C 1
ATOM 1394 O O . ALA A 1 180 ? -25.781 1.524 21.156 1.00 74.44 180 ALA A O 1
ATOM 1395 N N . GLU A 1 181 ? -25.691 3.763 21.300 1.00 71.88 181 GLU A N 1
ATOM 1396 C CA . GLU A 1 181 ? -26.287 4.014 19.985 1.00 71.88 181 GLU A CA 1
ATOM 1397 C C . GLU A 1 181 ? -25.218 4.025 18.884 1.00 71.88 181 GLU A C 1
ATOM 1399 O O . GLU A 1 181 ? -25.491 3.569 17.777 1.00 71.88 181 GLU A O 1
ATOM 1404 N N . SER A 1 182 ? -23.999 4.489 19.181 1.00 71.81 182 SER A N 1
ATOM 1405 C CA . SER A 1 182 ? -22.913 4.609 18.202 1.00 71.81 182 SER A CA 1
ATOM 1406 C C . SER A 1 182 ? -21.979 3.402 18.125 1.00 71.81 182 SER A C 1
ATOM 1408 O O . SER A 1 182 ? -21.307 3.221 17.110 1.00 71.81 182 SER A O 1
ATOM 1410 N N . VAL A 1 183 ? -21.943 2.539 19.147 1.00 68.88 183 VAL A N 1
ATOM 1411 C CA . VAL A 1 183 ? -21.024 1.383 19.200 1.00 68.88 183 VAL A CA 1
ATOM 1412 C C . VAL A 1 183 ? -21.192 0.399 18.030 1.00 68.88 183 VAL A C 1
ATOM 1414 O O . VAL A 1 183 ? -20.253 -0.317 17.681 1.00 68.88 183 VAL A O 1
ATOM 1417 N N . ASP A 1 184 ? -22.372 0.382 17.407 1.00 70.69 184 ASP A N 1
ATOM 1418 C CA . ASP A 1 184 ? -22.718 -0.528 16.315 1.00 70.69 184 ASP A CA 1
ATOM 1419 C C . ASP A 1 184 ? -22.549 0.075 14.910 1.00 70.69 184 ASP A C 1
ATOM 1421 O O . ASP A 1 184 ? -22.530 -0.673 13.926 1.00 70.69 184 ASP A O 1
ATOM 1425 N N . ASP A 1 185 ? -22.408 1.399 14.820 1.00 75.19 185 ASP A N 1
ATOM 1426 C CA . ASP A 1 185 ? -22.445 2.164 13.568 1.00 75.19 185 ASP A CA 1
ATOM 1427 C C . ASP A 1 185 ? -21.059 2.413 12.958 1.00 75.19 185 ASP A C 1
ATOM 1429 O O . ASP A 1 185 ? -20.957 2.770 11.777 1.00 75.19 185 ASP A O 1
ATOM 1433 N N . TYR A 1 186 ? -19.996 2.210 13.741 1.00 80.38 186 TYR A N 1
ATOM 1434 C CA . TYR A 1 186 ? -18.625 2.539 13.361 1.00 80.38 186 TYR A CA 1
ATOM 1435 C C . TYR A 1 186 ? -17.662 1.371 13.565 1.00 80.38 186 TYR A C 1
ATOM 1437 O O . TYR A 1 186 ? -17.813 0.542 14.464 1.00 80.38 186 TYR A O 1
ATOM 1445 N N . LEU A 1 187 ? -16.626 1.346 12.729 1.00 86.25 187 LEU A N 1
ATOM 1446 C CA . LEU A 1 187 ? -15.386 0.634 13.011 1.00 86.25 187 LEU A CA 1
ATOM 1447 C C . LEU A 1 187 ? -14.333 1.630 13.490 1.00 86.25 187 LEU A C 1
ATOM 1449 O O . LEU A 1 187 ? -14.165 2.694 12.893 1.00 86.25 187 LEU A O 1
ATOM 1453 N N . LEU A 1 188 ? -13.612 1.253 14.545 1.00 89.06 188 LEU A N 1
ATOM 1454 C CA . LEU A 1 188 ? -12.481 2.015 15.064 1.00 89.06 188 LEU A CA 1
ATOM 1455 C C . LEU A 1 188 ? -11.174 1.462 14.513 1.00 89.06 188 LEU A C 1
ATOM 1457 O O . LEU A 1 188 ? -10.754 0.363 14.866 1.00 89.06 188 LEU A O 1
ATOM 1461 N N . PHE A 1 189 ? -10.509 2.239 13.676 1.00 90.12 189 PHE A N 1
ATOM 1462 C CA . PHE A 1 189 ? -9.196 1.910 13.146 1.00 90.12 189 PHE A CA 1
ATOM 1463 C C . PHE A 1 189 ? -8.117 2.571 13.991 1.00 90.12 189 PHE A C 1
ATOM 1465 O O . PHE A 1 189 ? -8.299 3.683 14.484 1.00 90.12 189 PHE A O 1
ATOM 1472 N N . TRP A 1 190 ? -6.982 1.897 14.150 1.00 92.25 190 TRP A N 1
ATOM 1473 C CA . TRP A 1 190 ? -5.808 2.509 14.762 1.00 92.25 190 TRP A CA 1
ATOM 1474 C C . TRP A 1 190 ? -4.951 3.180 13.691 1.00 92.25 190 TRP A C 1
ATOM 1476 O O . TRP A 1 190 ? -4.712 2.600 12.626 1.00 92.25 190 TRP A O 1
ATOM 1486 N N . GLY A 1 191 ? -4.462 4.378 13.992 1.00 92.12 191 GLY A N 1
ATOM 1487 C CA . GLY A 1 191 ? -3.553 5.122 13.139 1.00 92.12 191 GLY A CA 1
ATOM 1488 C C . GLY A 1 191 ? -2.359 5.707 13.883 1.00 92.12 191 GLY A C 1
ATOM 1489 O O . GLY A 1 191 ? -2.351 5.852 15.107 1.00 92.12 191 GLY A O 1
ATOM 1490 N N . THR A 1 192 ? -1.321 6.050 13.126 1.00 91.62 192 THR A N 1
ATOM 1491 C CA . THR A 1 192 ? -0.131 6.736 13.634 1.00 91.62 192 THR A CA 1
ATOM 1492 C C . THR A 1 192 ? 0.459 7.669 12.593 1.00 91.62 192 THR A C 1
ATOM 1494 O O . THR A 1 192 ? 0.410 7.399 11.392 1.00 91.62 192 THR A O 1
ATOM 1497 N N . HIS A 1 193 ? 1.072 8.753 13.057 1.00 88.69 193 HIS A N 1
ATOM 1498 C CA . HIS A 1 193 ? 1.883 9.604 12.198 1.00 88.69 193 HIS A CA 1
ATOM 1499 C C . HIS A 1 193 ? 3.291 9.022 12.083 1.00 88.69 193 HIS A C 1
ATOM 1501 O O . HIS A 1 193 ? 3.892 8.623 13.083 1.00 88.69 193 HIS A O 1
ATOM 1507 N N . TYR A 1 194 ? 3.839 9.006 10.873 1.00 80.44 194 TYR A N 1
ATOM 1508 C CA . TYR A 1 194 ? 5.217 8.593 10.626 1.00 80.44 194 TYR A CA 1
ATOM 1509 C C . TYR A 1 194 ? 6.039 9.759 10.073 1.00 80.44 194 TYR A C 1
ATOM 1511 O O . TYR A 1 194 ? 5.521 10.710 9.490 1.00 80.44 194 TYR A O 1
ATOM 1519 N N . VAL A 1 195 ? 7.353 9.691 10.273 1.00 69.94 195 VAL A N 1
ATOM 1520 C CA . VAL A 1 195 ? 8.289 10.671 9.718 1.00 69.94 195 VAL A CA 1
ATOM 1521 C C . VAL A 1 195 ? 8.788 10.136 8.378 1.00 69.94 195 VAL A C 1
ATOM 1523 O O . VAL A 1 195 ? 9.352 9.048 8.318 1.00 69.94 195 VAL A O 1
ATOM 1526 N N . CYS A 1 196 ? 8.576 10.896 7.304 1.00 59.22 196 CYS A N 1
ATOM 1527 C CA . CYS A 1 196 ? 8.886 10.511 5.920 1.00 59.22 196 CYS A CA 1
ATOM 1528 C C . CYS A 1 196 ? 10.395 10.581 5.571 1.00 59.22 196 CYS A C 1
ATOM 1530 O O . CYS A 1 196 ? 10.762 10.596 4.399 1.00 59.22 196 CYS A O 1
ATOM 1532 N N . ASP A 1 197 ? 11.281 10.645 6.569 1.00 56.38 197 ASP A N 1
ATOM 1533 C CA . ASP A 1 197 ? 12.727 10.832 6.367 1.00 56.38 197 ASP A CA 1
ATOM 1534 C C . ASP A 1 197 ? 13.446 9.527 5.966 1.00 56.38 197 ASP A C 1
ATOM 1536 O O . ASP A 1 197 ? 14.620 9.544 5.594 1.00 56.38 197 ASP A O 1
ATOM 1540 N N . SER A 1 198 ? 12.752 8.389 6.047 1.00 53.69 198 SER A N 1
ATOM 1541 C CA . SER A 1 198 ? 13.227 7.071 5.627 1.00 53.69 198 SER A CA 1
ATOM 1542 C C . SER A 1 198 ? 12.439 6.565 4.424 1.00 53.69 198 SER A C 1
ATOM 1544 O O . SER A 1 198 ? 11.218 6.687 4.382 1.00 53.69 198 SER A O 1
ATOM 1546 N N . GLU A 1 199 ? 13.136 5.898 3.505 1.00 53.84 199 GLU A N 1
ATOM 1547 C CA . GLU A 1 199 ? 12.568 5.274 2.300 1.00 53.84 199 GLU A CA 1
ATOM 1548 C C . GLU A 1 199 ? 11.440 4.267 2.613 1.00 53.84 199 GLU A C 1
ATOM 1550 O O . GLU A 1 199 ? 10.564 4.039 1.784 1.00 53.84 199 GLU A O 1
ATOM 1555 N N . TYR A 1 200 ? 11.414 3.732 3.843 1.00 59.84 200 TYR A N 1
ATOM 1556 C CA . TYR A 1 200 ? 10.363 2.853 4.355 1.00 59.84 200 TYR A CA 1
ATOM 1557 C C . TYR A 1 200 ? 9.915 3.306 5.750 1.00 59.84 200 TYR A C 1
ATOM 1559 O O . TYR A 1 200 ? 10.755 3.366 6.653 1.00 59.84 200 TYR A O 1
ATOM 1567 N N . PRO A 1 201 ? 8.627 3.623 5.968 1.00 66.88 201 PRO A N 1
ATOM 1568 C CA . PRO A 1 201 ? 8.133 3.961 7.295 1.00 66.88 201 PRO A CA 1
ATOM 1569 C C . PRO A 1 201 ? 8.207 2.744 8.225 1.00 66.88 201 PRO A C 1
ATOM 1571 O O . PRO A 1 201 ? 7.825 1.634 7.855 1.00 66.88 201 PRO A O 1
ATOM 1574 N N . SER A 1 202 ? 8.708 2.954 9.444 1.00 73.44 202 SER A N 1
ATOM 1575 C CA . SER A 1 202 ? 8.722 1.939 10.499 1.00 73.44 202 SER A CA 1
ATOM 1576 C C . SER A 1 202 ? 7.499 2.083 11.400 1.00 73.44 202 SER A C 1
ATOM 1578 O O . SER A 1 202 ? 7.239 3.173 11.914 1.00 73.44 202 SER A O 1
ATOM 1580 N N . PHE A 1 203 ? 6.808 0.978 11.656 1.00 81.12 203 PHE A N 1
ATOM 1581 C CA . PHE A 1 203 ? 5.633 0.915 12.526 1.00 81.12 203 PHE A CA 1
ATOM 1582 C C . PHE A 1 203 ? 5.921 0.032 13.748 1.00 81.12 203 PHE A C 1
ATOM 1584 O O . PHE A 1 203 ? 6.825 -0.806 13.680 1.00 81.12 203 PHE A O 1
ATOM 1591 N N . PRO A 1 204 ? 5.214 0.220 14.879 1.00 84.12 204 PRO A N 1
ATOM 1592 C CA . PRO A 1 204 ? 5.370 -0.668 16.026 1.00 84.12 204 PRO A CA 1
ATOM 1593 C C . PRO A 1 204 ? 4.970 -2.104 15.660 1.00 84.12 204 PRO A C 1
ATOM 1595 O O . PRO A 1 204 ? 4.007 -2.311 14.928 1.00 84.12 204 PRO A O 1
ATOM 1598 N N . GLU A 1 205 ? 5.690 -3.090 16.199 1.00 86.38 205 GLU A N 1
ATOM 1599 C CA . GLU A 1 205 ? 5.352 -4.515 16.031 1.00 86.38 205 GLU A CA 1
ATOM 1600 C C . GLU A 1 205 ? 4.093 -4.913 16.816 1.00 86.38 205 GLU A C 1
ATOM 1602 O O . GLU A 1 205 ? 3.482 -5.934 16.522 1.00 86.38 205 GLU A O 1
ATOM 1607 N N . GLU A 1 206 ? 3.699 -4.119 17.812 1.00 88.06 206 GLU A N 1
ATOM 1608 C CA . GLU A 1 206 ? 2.552 -4.387 18.673 1.00 88.06 206 GLU A CA 1
ATOM 1609 C C . GLU A 1 206 ? 1.831 -3.082 19.031 1.00 88.06 206 GLU A C 1
ATOM 1611 O O . GLU A 1 206 ? 2.468 -2.076 19.359 1.00 88.06 206 GLU A O 1
ATOM 1616 N N . ILE A 1 207 ? 0.498 -3.108 18.996 1.00 88.44 207 ILE A N 1
ATOM 1617 C CA . ILE A 1 207 ? -0.368 -2.019 19.456 1.00 88.44 207 ILE A CA 1
ATOM 1618 C C . ILE A 1 207 ? -1.186 -2.526 20.642 1.00 88.44 207 ILE A C 1
ATOM 1620 O O . ILE A 1 207 ? -1.838 -3.563 20.541 1.00 88.44 207 ILE A O 1
ATOM 1624 N N . ILE A 1 208 ? -1.191 -1.771 21.742 1.00 89.94 208 ILE A N 1
ATOM 1625 C CA . ILE A 1 208 ? -1.995 -2.063 22.933 1.00 89.94 208 ILE A CA 1
ATOM 1626 C C . ILE A 1 208 ? -3.122 -1.039 23.022 1.00 89.94 208 ILE A C 1
ATOM 1628 O O . ILE A 1 208 ? -2.879 0.166 23.021 1.00 89.94 208 ILE A O 1
ATOM 1632 N N . ILE A 1 209 ? -4.353 -1.533 23.104 1.00 91.50 209 ILE A N 1
ATOM 1633 C CA . ILE A 1 209 ? -5.570 -0.734 23.204 1.00 91.50 209 ILE A CA 1
ATOM 1634 C C . ILE A 1 209 ? -6.279 -1.095 24.502 1.00 91.50 209 ILE A C 1
ATOM 1636 O O . ILE A 1 209 ? -6.659 -2.246 24.724 1.00 91.50 209 ILE A O 1
ATOM 1640 N N . HIS A 1 210 ? -6.477 -0.095 25.349 1.00 94.50 210 HIS A N 1
ATOM 1641 C CA . HIS A 1 210 ? -7.187 -0.221 26.611 1.00 94.50 210 HIS A CA 1
ATOM 1642 C C . HIS A 1 210 ? -8.669 0.047 26.379 1.00 94.50 210 HIS A C 1
ATOM 1644 O O . HIS A 1 210 ? -9.047 1.124 25.906 1.00 94.50 210 HIS A O 1
ATOM 1650 N N . VAL A 1 211 ? -9.513 -0.927 26.716 1.00 92.50 211 VAL A N 1
ATOM 1651 C CA . VAL A 1 211 ? -10.961 -0.839 26.525 1.00 92.50 211 VAL A CA 1
ATOM 1652 C C . VAL A 1 211 ? -11.672 -0.903 27.863 1.00 92.50 211 VAL A C 1
ATOM 1654 O O . VAL A 1 211 ? -11.457 -1.821 28.657 1.00 92.50 211 VAL A O 1
ATOM 1657 N N . LYS A 1 212 ? -12.565 0.056 28.095 1.00 94.56 212 LYS A N 1
ATOM 1658 C CA . LYS A 1 212 ? -13.355 0.176 29.314 1.00 94.56 212 LYS A CA 1
ATOM 1659 C C . LYS A 1 212 ? -14.835 0.292 28.987 1.00 94.56 212 LYS A C 1
ATOM 1661 O O . LYS A 1 212 ? -15.277 1.295 28.444 1.00 94.56 212 LYS A O 1
ATOM 1666 N N . ALA A 1 213 ? -15.617 -0.706 29.378 1.00 91.81 213 ALA A N 1
ATOM 1667 C CA . ALA A 1 213 ? -17.069 -0.670 29.268 1.00 91.81 213 ALA A CA 1
ATOM 1668 C C . ALA A 1 213 ? -17.701 -0.172 30.573 1.00 91.81 213 ALA A C 1
ATOM 1670 O O . ALA A 1 213 ? -17.354 -0.645 31.660 1.00 91.81 213 ALA A O 1
ATOM 1671 N N . ALA A 1 214 ? -18.659 0.744 30.463 1.00 92.62 214 ALA A N 1
ATOM 1672 C CA . ALA A 1 214 ? -19.606 1.089 31.512 1.00 92.62 214 ALA A CA 1
ATOM 1673 C C . ALA A 1 214 ? -20.964 0.465 31.182 1.00 92.62 214 ALA A C 1
ATOM 1675 O O . ALA A 1 214 ? -21.431 0.530 30.045 1.00 92.62 214 ALA A O 1
ATOM 1676 N N . PHE A 1 215 ? -21.597 -0.152 32.175 1.00 91.25 215 PHE A N 1
ATOM 1677 C CA . PHE A 1 215 ? -22.884 -0.820 32.014 1.00 91.25 215 PHE A CA 1
ATOM 1678 C C . PHE A 1 215 ? -24.000 -0.026 32.680 1.00 91.25 215 PHE A C 1
ATOM 1680 O O . PHE A 1 215 ? -23.775 0.620 33.703 1.00 91.25 215 PHE A O 1
ATOM 1687 N N . SER A 1 216 ? -25.234 -0.181 32.197 1.00 89.00 216 SER A N 1
ATOM 1688 C CA . SER A 1 216 ? -26.404 0.576 32.679 1.00 89.00 216 SER A CA 1
ATOM 1689 C C . SER A 1 216 ? -26.726 0.374 34.170 1.00 89.00 216 SER A C 1
ATOM 1691 O O . SER A 1 216 ? -27.536 1.097 34.748 1.00 89.00 216 SER A O 1
ATOM 1693 N N . ASN A 1 217 ? -26.124 -0.627 34.820 1.00 86.69 217 ASN A N 1
ATOM 1694 C CA . ASN A 1 217 ? -26.231 -0.843 36.263 1.00 86.69 217 ASN A CA 1
ATOM 1695 C C . ASN A 1 217 ? -25.162 -0.097 37.091 1.00 86.69 217 ASN A C 1
ATOM 1697 O O . ASN A 1 217 ? -25.074 -0.318 38.302 1.00 86.69 217 ASN A O 1
ATOM 1701 N N . GLY A 1 218 ? -24.343 0.742 36.453 1.00 87.56 218 GLY A N 1
ATOM 1702 C CA . GLY A 1 218 ? -23.264 1.517 37.062 1.00 87.56 218 GLY A CA 1
ATOM 1703 C C . GLY A 1 218 ? -21.967 0.742 37.314 1.00 87.56 218 GLY A C 1
ATOM 1704 O O . GLY A 1 218 ? -21.054 1.286 37.936 1.00 87.56 218 GLY A O 1
ATOM 1705 N N . LYS A 1 219 ? -21.863 -0.525 36.887 1.00 89.00 219 LYS A N 1
ATOM 1706 C CA . LYS A 1 219 ? -20.599 -1.277 36.932 1.00 89.00 219 LYS A CA 1
ATOM 1707 C C . LYS A 1 219 ? -19.725 -0.938 35.730 1.00 89.00 219 LYS A C 1
ATOM 1709 O O . LYS A 1 219 ? -20.223 -0.528 34.687 1.00 89.00 219 LYS A O 1
ATOM 1714 N N . THR A 1 220 ? -18.429 -1.199 35.867 1.00 92.31 220 THR A N 1
ATOM 1715 C CA . THR A 1 220 ? -17.459 -1.096 34.777 1.00 92.31 220 THR A CA 1
ATOM 1716 C C . THR A 1 220 ? -16.666 -2.389 34.629 1.00 92.31 220 THR A C 1
ATOM 1718 O O . THR A 1 220 ? -16.477 -3.120 35.606 1.00 92.31 220 THR A O 1
ATOM 1721 N N . ALA A 1 221 ? -16.185 -2.657 33.420 1.00 90.31 221 ALA A N 1
ATOM 1722 C CA . ALA A 1 221 ? -15.218 -3.710 33.130 1.00 90.31 221 ALA A CA 1
ATOM 1723 C C . ALA A 1 221 ? -14.131 -3.166 32.200 1.00 90.31 221 ALA A C 1
ATOM 1725 O O . ALA A 1 221 ? -14.400 -2.300 31.373 1.00 90.31 221 ALA A O 1
ATOM 1726 N N . GLU A 1 222 ? -12.912 -3.675 32.348 1.00 92.38 222 GLU A N 1
ATOM 1727 C CA . GLU A 1 222 ? -11.732 -3.219 31.612 1.00 92.38 222 GLU A CA 1
ATOM 1728 C C . GLU A 1 222 ? -11.016 -4.429 31.001 1.00 92.38 222 GLU A C 1
ATOM 1730 O O . GLU A 1 222 ? -11.000 -5.512 31.600 1.00 92.38 222 GLU A O 1
ATOM 1735 N N . LYS A 1 223 ? -10.462 -4.260 29.799 1.00 88.12 223 LYS A N 1
ATOM 1736 C CA . LYS A 1 223 ? -9.684 -5.276 29.088 1.00 88.12 223 LYS A CA 1
ATOM 1737 C C . LYS A 1 223 ? -8.683 -4.608 28.150 1.00 88.12 223 LYS A C 1
ATOM 1739 O O . LYS A 1 223 ? -9.028 -3.645 27.472 1.00 88.12 223 LYS A O 1
ATOM 1744 N N . ASP A 1 224 ? -7.501 -5.202 28.047 1.00 89.38 224 ASP A N 1
ATOM 1745 C CA . ASP A 1 224 ? -6.515 -4.836 27.034 1.00 89.38 224 ASP A CA 1
ATOM 1746 C C . ASP A 1 224 ? -6.677 -5.709 25.787 1.00 89.38 224 ASP A C 1
ATOM 1748 O O . ASP A 1 224 ? -6.908 -6.924 25.867 1.00 89.38 224 ASP A O 1
ATOM 1752 N N . VAL A 1 225 ? -6.568 -5.069 24.628 1.00 86.94 225 VAL A N 1
ATOM 1753 C CA . VAL A 1 225 ? -6.575 -5.692 23.308 1.00 86.94 225 VAL A CA 1
ATOM 1754 C C . VAL A 1 225 ? -5.235 -5.410 22.655 1.00 86.94 225 VAL A C 1
ATOM 1756 O O . VAL A 1 225 ? -4.825 -4.258 22.545 1.00 86.94 225 VAL A O 1
ATOM 1759 N N . THR A 1 226 ? -4.571 -6.468 22.211 1.00 86.62 226 THR A N 1
ATOM 1760 C CA . THR A 1 226 ? -3.271 -6.382 21.555 1.00 86.62 226 THR A CA 1
ATOM 1761 C C . THR A 1 226 ? -3.427 -6.696 20.074 1.00 86.62 226 THR A C 1
ATOM 1763 O O . THR A 1 226 ? -3.948 -7.754 19.736 1.00 86.62 226 THR A O 1
ATOM 1766 N N . ILE A 1 227 ? -2.963 -5.809 19.195 1.00 85.31 227 ILE A N 1
ATOM 1767 C CA . ILE A 1 227 ? -2.856 -6.068 17.753 1.00 85.31 227 ILE A CA 1
ATOM 1768 C C . ILE A 1 227 ? -1.386 -6.357 17.436 1.00 85.31 227 ILE A C 1
ATOM 1770 O O . ILE A 1 227 ? -0.534 -5.484 17.602 1.00 85.31 227 ILE A O 1
ATOM 1774 N N . ASP A 1 228 ? -1.099 -7.579 16.985 1.00 84.31 228 ASP A N 1
ATOM 1775 C CA . ASP A 1 228 ? 0.240 -8.011 16.569 1.00 84.31 228 ASP A CA 1
ATOM 1776 C C . ASP A 1 228 ? 0.474 -7.660 15.087 1.00 84.31 228 ASP A C 1
ATOM 1778 O O . ASP A 1 228 ? -0.201 -8.179 14.194 1.00 84.31 228 ASP A O 1
ATOM 1782 N N . LEU A 1 229 ? 1.434 -6.767 14.839 1.00 84.00 229 LEU A N 1
ATOM 1783 C CA . LEU A 1 229 ? 1.875 -6.295 13.524 1.00 84.00 229 LEU A CA 1
ATOM 1784 C C . LEU A 1 229 ? 3.264 -6.843 13.138 1.00 84.00 229 LEU A C 1
ATOM 1786 O O . LEU A 1 229 ? 3.887 -6.353 12.196 1.00 84.00 229 LEU A O 1
ATOM 1790 N N . SER A 1 230 ? 3.775 -7.865 13.831 1.00 83.81 230 SER A N 1
ATOM 1791 C CA . SER A 1 230 ? 5.081 -8.480 13.528 1.00 83.81 230 SER A CA 1
ATOM 1792 C C . SER A 1 230 ? 5.089 -9.337 12.250 1.00 83.81 230 SER A C 1
ATOM 1794 O O . SER A 1 230 ? 6.151 -9.766 11.793 1.00 83.81 230 SER A O 1
ATOM 1796 N N . GLY A 1 231 ? 3.912 -9.604 11.673 1.00 79.75 231 GLY A N 1
ATOM 1797 C CA . GLY A 1 231 ? 3.744 -10.325 10.410 1.00 79.75 231 GLY A CA 1
ATOM 1798 C C . GLY A 1 231 ? 4.188 -9.533 9.174 1.00 79.75 231 GLY A C 1
ATOM 1799 O O . GLY A 1 231 ? 4.638 -8.390 9.253 1.00 79.75 231 GLY A O 1
ATOM 1800 N N . THR A 1 232 ? 4.033 -10.145 7.997 1.00 83.56 232 THR A N 1
ATOM 1801 C CA . THR A 1 232 ? 4.374 -9.492 6.724 1.00 83.56 232 THR A CA 1
ATOM 1802 C C . THR A 1 232 ? 3.411 -8.338 6.460 1.00 83.56 232 THR A C 1
ATOM 1804 O O . THR A 1 232 ? 2.195 -8.529 6.475 1.00 83.56 232 THR A O 1
ATOM 1807 N N . SER A 1 233 ? 3.945 -7.152 6.178 1.00 83.50 233 SER A N 1
ATOM 1808 C CA . SER A 1 233 ? 3.151 -5.945 5.968 1.00 83.50 233 SER A CA 1
ATOM 1809 C C . SER A 1 233 ? 3.039 -5.564 4.493 1.00 83.50 233 SER A C 1
ATOM 1811 O O . SER A 1 233 ? 3.944 -5.795 3.688 1.00 83.50 233 SER A O 1
ATOM 1813 N N . SER A 1 234 ? 1.911 -4.962 4.125 1.00 85.12 234 SER A N 1
ATOM 1814 C CA . SER A 1 234 ? 1.730 -4.327 2.822 1.00 85.12 234 SER A CA 1
ATOM 1815 C C . SER A 1 234 ? 0.836 -3.099 2.956 1.00 85.12 234 SER A C 1
ATOM 1817 O O . SER A 1 234 ? -0.126 -3.106 3.723 1.00 85.12 234 SER A O 1
ATOM 1819 N N . PHE A 1 235 ? 1.124 -2.036 2.207 1.00 83.81 235 PHE A N 1
ATOM 1820 C CA . PHE A 1 235 ? 0.416 -0.765 2.353 1.00 83.81 235 PHE A CA 1
ATOM 1821 C C . PHE A 1 235 ? -0.050 -0.223 1.012 1.00 83.81 235 PHE A C 1
ATOM 1823 O O . PHE A 1 235 ? 0.688 -0.240 0.026 1.00 83.81 235 PHE A O 1
ATOM 1830 N N . SER A 1 236 ? -1.265 0.318 0.996 1.00 81.25 236 SER A N 1
ATOM 1831 C CA . SER A 1 236 ? -1.664 1.251 -0.054 1.00 81.25 236 SER A CA 1
ATOM 1832 C C . SER A 1 236 ? -1.085 2.626 0.272 1.00 81.25 236 SER A C 1
ATOM 1834 O O . SER A 1 236 ? -1.084 3.031 1.432 1.00 81.25 236 SER A O 1
ATOM 1836 N N . PHE A 1 237 ? -0.579 3.338 -0.731 1.00 81.31 237 PHE A N 1
ATOM 1837 C CA . PHE A 1 237 ? 0.059 4.639 -0.543 1.00 81.31 237 PHE A CA 1
ATOM 1838 C C . PHE A 1 237 ? -0.605 5.690 -1.427 1.00 81.31 237 PHE A C 1
ATOM 1840 O O . PHE A 1 237 ? -0.622 5.552 -2.652 1.00 81.31 237 PHE A O 1
ATOM 1847 N N . THR A 1 238 ? -1.125 6.749 -0.808 1.00 83.12 238 THR A N 1
ATOM 1848 C CA . THR A 1 238 ? -1.598 7.942 -1.517 1.00 83.12 238 THR A CA 1
ATOM 1849 C C . THR A 1 238 ? -0.575 9.059 -1.346 1.00 83.12 238 THR A C 1
ATOM 1851 O O . THR A 1 238 ? -0.450 9.592 -0.247 1.00 83.12 238 THR A O 1
ATOM 1854 N N . PRO A 1 239 ? 0.169 9.438 -2.399 1.00 78.31 239 PRO A N 1
ATOM 1855 C CA . PRO A 1 239 ? 1.164 10.499 -2.291 1.00 78.31 239 PRO A CA 1
ATOM 1856 C C . PRO A 1 239 ? 0.511 11.861 -2.025 1.00 78.31 239 PRO A C 1
ATOM 1858 O O . PRO A 1 239 ? -0.537 12.177 -2.598 1.00 78.31 239 PRO A O 1
ATOM 1861 N N . SER A 1 240 ? 1.177 12.706 -1.236 1.00 83.25 240 SER A N 1
ATOM 1862 C CA . SER A 1 240 ? 0.850 14.132 -1.109 1.00 83.25 240 SER A CA 1
ATOM 1863 C C . SER A 1 240 ? 1.022 14.876 -2.435 1.00 83.25 240 SER A C 1
ATOM 1865 O O . SER A 1 240 ? 1.675 14.388 -3.355 1.00 83.25 240 SER A O 1
ATOM 1867 N N . GLU A 1 241 ? 0.493 16.097 -2.552 1.00 86.25 241 GLU A N 1
ATOM 1868 C CA . GLU A 1 241 ? 0.716 16.922 -3.752 1.00 86.25 241 GLU A CA 1
ATOM 1869 C C . GLU A 1 241 ? 2.202 17.254 -3.975 1.00 86.25 241 GLU A C 1
ATOM 1871 O O . GLU A 1 241 ? 2.666 17.285 -5.116 1.00 86.25 241 GLU A O 1
ATOM 1876 N N . GLU A 1 242 ? 2.976 17.441 -2.901 1.00 85.06 242 GLU A N 1
ATOM 1877 C CA . GLU A 1 242 ? 4.426 17.647 -2.994 1.00 85.06 242 GLU A CA 1
ATOM 1878 C C . GLU A 1 242 ? 5.138 16.384 -3.487 1.00 85.06 242 GLU A C 1
ATOM 1880 O O . GLU A 1 242 ? 5.968 16.464 -4.393 1.00 85.06 242 GLU A O 1
ATOM 1885 N N . GLN A 1 243 ? 4.762 15.213 -2.963 1.00 82.19 243 GLN A N 1
ATOM 1886 C CA . GLN A 1 243 ? 5.284 13.923 -3.416 1.00 82.19 243 GLN A CA 1
ATOM 1887 C C . GLN A 1 243 ? 4.868 13.623 -4.857 1.00 82.19 243 GLN A C 1
ATOM 1889 O O . GLN A 1 243 ? 5.694 13.169 -5.635 1.00 82.19 243 GLN A O 1
ATOM 1894 N N . LYS A 1 244 ? 3.633 13.932 -5.271 1.00 84.81 244 LYS A N 1
ATOM 1895 C CA . LYS A 1 244 ? 3.201 13.820 -6.674 1.00 84.81 244 LYS A CA 1
ATOM 1896 C C . LYS A 1 244 ? 4.051 14.700 -7.583 1.00 84.81 244 LYS A C 1
ATOM 1898 O O . LYS A 1 244 ? 4.510 14.236 -8.623 1.00 84.81 244 LYS A O 1
ATOM 1903 N N . ALA A 1 245 ? 4.286 15.954 -7.194 1.00 87.12 245 ALA A N 1
ATOM 1904 C CA . ALA A 1 245 ? 5.128 16.867 -7.957 1.00 87.12 245 ALA A CA 1
ATOM 1905 C C . ALA A 1 245 ? 6.588 16.391 -8.017 1.00 87.12 245 ALA A C 1
ATOM 1907 O O . ALA A 1 245 ? 7.235 16.548 -9.052 1.00 87.12 245 ALA A O 1
ATOM 1908 N N . GLN A 1 246 ? 7.105 15.811 -6.933 1.00 85.75 246 GLN A N 1
ATOM 1909 C CA . GLN A 1 246 ? 8.444 15.233 -6.891 1.00 85.75 246 GLN A CA 1
ATOM 1910 C C . GLN A 1 246 ? 8.538 13.974 -7.761 1.00 85.75 246 GLN A C 1
ATOM 1912 O O . GLN A 1 246 ? 9.362 13.945 -8.664 1.00 85.75 246 GLN A O 1
ATOM 1917 N N . ASN A 1 247 ? 7.618 13.020 -7.608 1.00 84.12 247 ASN A N 1
ATOM 1918 C CA . ASN A 1 247 ? 7.516 11.819 -8.440 1.00 84.12 247 ASN A CA 1
ATOM 1919 C C . ASN A 1 247 ? 7.415 12.165 -9.929 1.00 84.12 247 ASN A C 1
ATOM 1921 O O . ASN A 1 247 ? 8.025 11.498 -10.756 1.00 84.12 247 ASN A O 1
ATOM 1925 N N . GLN A 1 248 ? 6.674 13.219 -10.282 1.00 87.88 248 GLN A N 1
ATOM 1926 C CA . GLN A 1 248 ? 6.590 13.698 -11.659 1.00 87.88 248 GLN A CA 1
ATOM 1927 C C . GLN A 1 248 ? 7.940 14.230 -12.159 1.00 87.88 248 GLN A C 1
ATOM 1929 O O . GLN A 1 248 ? 8.348 13.903 -13.271 1.00 87.88 248 GLN A O 1
ATOM 1934 N N . LYS A 1 249 ? 8.659 15.019 -11.350 1.00 88.75 249 LYS A N 1
ATOM 1935 C CA . LYS A 1 249 ? 10.012 15.484 -11.701 1.00 88.75 249 LYS A CA 1
ATOM 1936 C C . LYS A 1 249 ? 10.986 14.318 -11.835 1.00 88.75 249 LYS A C 1
ATOM 1938 O O . LYS A 1 249 ? 11.752 14.290 -12.792 1.00 88.75 249 LYS A O 1
ATOM 1943 N N . ASP A 1 250 ? 10.945 13.366 -10.911 1.00 87.00 250 ASP A N 1
ATOM 1944 C CA . ASP A 1 250 ? 11.812 12.188 -10.924 1.00 87.00 250 ASP A CA 1
ATOM 1945 C C . ASP A 1 250 ? 11.508 11.307 -12.134 1.00 87.00 250 ASP A C 1
ATOM 1947 O O . ASP A 1 250 ? 12.428 10.860 -12.816 1.00 87.00 250 ASP A O 1
ATOM 1951 N N . TYR A 1 251 ? 10.228 11.154 -12.480 1.00 86.69 251 TYR A N 1
ATOM 1952 C CA . TYR A 1 251 ? 9.801 10.506 -13.713 1.00 86.69 251 TYR A CA 1
ATOM 1953 C C . TYR A 1 251 ? 10.335 11.235 -14.951 1.00 86.69 251 TYR A C 1
ATOM 1955 O O . TYR A 1 251 ? 10.890 10.591 -15.833 1.00 86.69 251 TYR A O 1
ATOM 1963 N N . GLU A 1 252 ? 10.236 12.565 -15.026 1.00 89.44 252 GLU A N 1
ATOM 1964 C CA . GLU A 1 252 ? 10.765 13.348 -16.154 1.00 89.44 252 GLU A CA 1
ATOM 1965 C C . GLU A 1 252 ? 12.293 13.238 -16.278 1.00 89.44 252 GLU A C 1
ATOM 1967 O O . GLU A 1 252 ? 12.828 13.125 -17.385 1.00 89.44 252 GLU A O 1
ATOM 1972 N N . VAL A 1 253 ? 13.011 13.246 -15.150 1.00 88.38 253 VAL A N 1
ATOM 1973 C CA . VAL A 1 253 ? 14.466 13.038 -15.102 1.00 88.38 253 VAL A CA 1
ATOM 1974 C C . VAL A 1 253 ? 14.817 11.625 -15.564 1.00 88.38 253 VAL A C 1
ATOM 1976 O O . VAL A 1 253 ? 15.680 11.466 -16.430 1.00 88.38 253 VAL A O 1
ATOM 1979 N N . HIS A 1 254 ? 14.122 10.613 -15.044 1.00 88.31 254 HIS A N 1
ATOM 1980 C CA . HIS A 1 254 ? 14.313 9.218 -15.418 1.00 88.31 254 HIS A CA 1
ATOM 1981 C C . HIS A 1 254 ? 13.990 8.978 -16.898 1.00 88.31 254 HIS A C 1
ATOM 1983 O O . HIS A 1 254 ? 14.776 8.361 -17.609 1.00 88.31 254 HIS A O 1
ATOM 1989 N N . GLU A 1 255 ? 12.884 9.521 -17.407 1.00 88.12 255 GLU A N 1
ATOM 1990 C CA . GLU A 1 255 ? 12.492 9.421 -18.814 1.00 88.12 255 GLU A CA 1
ATOM 1991 C C . GLU A 1 255 ? 13.539 10.078 -19.725 1.00 88.12 255 GLU A C 1
ATOM 1993 O O . GLU A 1 255 ? 13.899 9.535 -20.775 1.00 88.12 255 GLU A O 1
ATOM 1998 N N . LYS A 1 256 ? 14.076 11.234 -19.316 1.00 89.25 256 LYS A N 1
ATOM 1999 C CA . LYS A 1 256 ? 15.149 11.922 -20.039 1.00 89.25 256 LYS A CA 1
ATOM 2000 C C . LYS A 1 256 ? 16.444 11.108 -20.049 1.00 89.25 256 LYS A C 1
ATOM 2002 O O . LYS A 1 256 ? 17.078 11.038 -21.102 1.00 89.25 256 LYS A O 1
ATOM 2007 N N . LEU A 1 257 ? 16.822 10.496 -18.925 1.00 90.38 257 LEU A N 1
ATOM 2008 C CA . LEU A 1 257 ? 17.968 9.584 -18.824 1.00 90.38 257 LEU A CA 1
ATOM 2009 C C . LEU A 1 257 ? 17.774 8.355 -19.723 1.00 90.38 257 LEU A C 1
ATOM 2011 O O . LEU A 1 257 ? 18.614 8.039 -20.560 1.00 90.38 257 LEU A O 1
ATOM 2015 N N . LEU A 1 258 ? 16.623 7.697 -19.617 1.00 90.81 258 LEU A N 1
ATOM 2016 C CA . LEU A 1 258 ? 16.284 6.520 -20.409 1.00 90.81 258 LEU A CA 1
ATOM 2017 C C . LEU A 1 25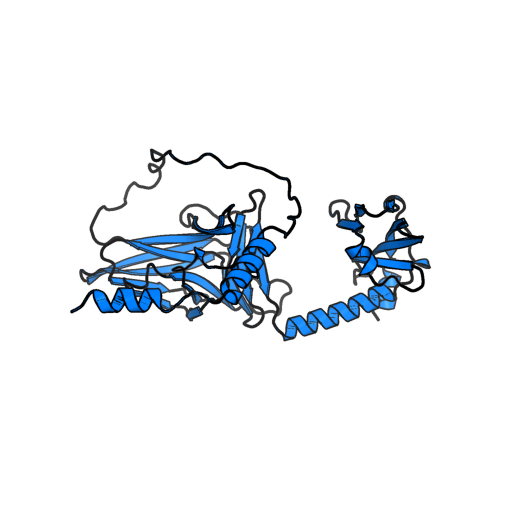8 ? 16.371 6.798 -21.920 1.00 90.81 258 LEU A C 1
ATOM 2019 O O . LEU A 1 258 ? 16.863 5.974 -22.694 1.00 90.81 258 LEU A O 1
ATOM 2023 N N . LYS A 1 259 ? 15.910 7.976 -22.354 1.00 89.62 259 LYS A N 1
ATOM 2024 C CA . LYS A 1 259 ? 15.962 8.408 -23.758 1.00 89.62 259 LYS A CA 1
ATOM 2025 C C . LYS A 1 259 ? 17.346 8.876 -24.212 1.00 89.62 259 LYS A C 1
ATOM 2027 O O . LYS A 1 259 ? 17.593 8.880 -25.418 1.00 89.62 259 LYS A O 1
ATOM 2032 N N . SER A 1 260 ? 18.225 9.293 -23.302 1.00 91.50 260 SER A N 1
ATOM 2033 C CA . SER A 1 260 ? 19.558 9.798 -23.648 1.00 91.50 260 SER A CA 1
ATOM 2034 C C . SER A 1 260 ? 20.578 8.680 -23.866 1.00 91.50 260 SER A C 1
ATOM 2036 O O . SER A 1 260 ? 21.503 8.872 -24.656 1.00 91.50 260 SER A O 1
ATOM 2038 N N . ILE A 1 261 ? 20.378 7.509 -23.247 1.00 94.12 261 ILE A N 1
ATOM 2039 C CA . ILE A 1 261 ? 21.267 6.354 -23.400 1.00 94.12 261 ILE A CA 1
ATOM 2040 C C . ILE A 1 261 ? 21.240 5.836 -24.857 1.00 94.12 261 ILE A C 1
ATOM 2042 O O . ILE A 1 261 ? 20.183 5.425 -25.366 1.00 94.12 261 ILE A O 1
ATOM 2046 N N . PRO A 1 262 ? 22.398 5.833 -25.547 1.00 94.00 262 PRO A N 1
ATOM 2047 C CA . PRO A 1 262 ? 22.517 5.367 -26.924 1.00 94.00 262 PRO A CA 1
ATOM 2048 C C . PRO A 1 262 ? 22.578 3.832 -26.986 1.00 94.00 262 PRO A C 1
ATOM 2050 O O . PRO A 1 262 ? 23.517 3.208 -26.488 1.00 94.00 262 PRO A O 1
ATOM 2053 N N . LEU A 1 263 ? 21.574 3.210 -27.616 1.00 95.06 263 LEU A N 1
ATOM 2054 C CA . LEU A 1 263 ? 21.461 1.745 -27.697 1.00 95.06 263 LEU A CA 1
ATOM 2055 C C . LEU A 1 263 ? 22.576 1.093 -28.531 1.00 95.06 263 LEU A C 1
ATOM 2057 O O . LEU A 1 263 ? 22.907 -0.062 -28.298 1.00 95.06 263 LEU A O 1
ATOM 2061 N N . ASP A 1 264 ? 23.205 1.823 -29.455 1.00 94.56 264 ASP A N 1
ATOM 2062 C CA . ASP A 1 264 ? 24.354 1.357 -30.246 1.00 94.56 264 ASP A CA 1
ATOM 2063 C C . ASP A 1 264 ? 25.639 1.193 -29.419 1.00 94.56 264 ASP A C 1
ATOM 2065 O O . ASP A 1 264 ? 26.577 0.530 -29.862 1.00 94.56 264 ASP A O 1
ATOM 2069 N N . LYS A 1 265 ? 25.681 1.762 -28.207 1.00 96.25 265 LYS A N 1
ATOM 2070 C CA . LYS A 1 265 ? 26.740 1.515 -27.216 1.00 96.25 265 LYS A CA 1
ATOM 2071 C C . LYS A 1 265 ? 26.384 0.414 -26.211 1.00 96.25 265 LYS A C 1
ATOM 2073 O O . LYS A 1 265 ? 27.166 0.160 -25.298 1.00 96.25 265 LYS A O 1
ATOM 2078 N N . CYS A 1 266 ? 25.212 -0.198 -26.345 1.00 96.75 266 CYS A N 1
ATOM 2079 C CA . CYS A 1 266 ? 24.719 -1.246 -25.460 1.00 96.75 266 CYS A CA 1
ATOM 2080 C C . CYS A 1 266 ? 24.813 -2.616 -26.149 1.00 96.75 266 CYS A C 1
ATOM 2082 O O . CYS A 1 266 ? 24.868 -2.709 -27.376 1.00 96.75 266 CYS A O 1
ATOM 2084 N N . GLU A 1 267 ? 24.811 -3.691 -25.363 1.00 97.00 267 GLU A N 1
ATOM 2085 C CA . GLU A 1 267 ? 24.829 -5.063 -25.883 1.00 97.00 267 GLU A CA 1
ATOM 2086 C C . GLU A 1 267 ? 23.416 -5.651 -25.849 1.00 97.00 267 GLU A C 1
ATOM 2088 O O . GLU A 1 267 ? 22.755 -5.616 -24.815 1.00 97.00 267 GLU A O 1
ATOM 2093 N N . VAL A 1 268 ? 22.934 -6.199 -26.964 1.00 97.12 268 VAL A N 1
ATOM 2094 C CA . VAL A 1 268 ? 21.649 -6.915 -26.980 1.00 97.12 268 VAL A CA 1
ATOM 2095 C C . VAL A 1 268 ? 21.812 -8.242 -26.250 1.00 97.12 268 VAL A C 1
ATOM 2097 O O . VAL A 1 268 ? 22.704 -9.020 -26.580 1.00 97.12 268 VAL A O 1
ATOM 2100 N N . VAL A 1 269 ? 20.917 -8.533 -25.307 1.00 96.06 269 VAL A N 1
ATOM 2101 C CA . VAL A 1 269 ? 20.820 -9.844 -24.659 1.00 96.06 269 VAL A CA 1
ATOM 2102 C C . VAL A 1 269 ? 20.233 -10.833 -25.675 1.00 96.06 269 VAL A C 1
ATOM 2104 O O . VAL A 1 269 ? 19.052 -10.702 -26.012 1.00 96.06 269 VAL A O 1
ATOM 2107 N N . PRO A 1 270 ? 20.996 -11.822 -26.179 1.00 94.25 270 PRO A N 1
ATOM 2108 C CA . PRO A 1 270 ? 20.571 -12.622 -27.333 1.00 94.25 270 PRO A CA 1
ATOM 2109 C C . PRO A 1 270 ? 19.256 -13.378 -27.117 1.00 94.25 270 PRO A C 1
ATOM 2111 O O . PRO A 1 270 ? 18.407 -13.402 -28.004 1.00 94.25 270 PRO A O 1
ATOM 2114 N N . ASP A 1 271 ? 19.057 -13.921 -25.916 1.00 91.75 271 ASP A N 1
ATOM 2115 C CA . ASP A 1 271 ? 17.880 -14.731 -25.580 1.00 91.75 271 ASP A CA 1
ATOM 2116 C C . ASP A 1 271 ? 16.608 -13.892 -25.359 1.00 91.75 271 ASP A C 1
ATOM 2118 O O . ASP A 1 271 ? 15.517 -14.439 -25.225 1.00 91.75 271 ASP A O 1
ATOM 2122 N N . SER A 1 272 ? 16.725 -12.560 -25.340 1.00 94.81 272 SER A N 1
ATOM 2123 C CA . SER A 1 272 ? 15.574 -11.657 -25.215 1.00 94.81 272 SER A CA 1
ATOM 2124 C C . SER A 1 272 ? 14.893 -11.342 -26.549 1.00 94.81 272 SER A C 1
ATOM 2126 O O . SER A 1 272 ? 13.781 -10.823 -26.554 1.00 94.81 272 SER A O 1
ATOM 2128 N N . VAL A 1 273 ? 15.543 -11.633 -27.681 1.00 97.12 273 VAL A N 1
ATOM 2129 C CA . VAL A 1 273 ? 15.078 -11.192 -29.000 1.00 97.12 273 VAL A CA 1
ATOM 2130 C C . VAL A 1 273 ? 13.868 -12.010 -29.447 1.00 97.12 273 VAL A C 1
ATOM 2132 O O . VAL A 1 273 ? 13.971 -13.214 -29.679 1.00 97.12 273 VAL A O 1
ATOM 2135 N N . GLN A 1 274 ? 12.724 -11.349 -29.622 1.00 97.69 274 GLN A N 1
ATOM 2136 C CA . GLN A 1 274 ? 11.469 -11.995 -30.014 1.00 97.69 274 GLN A CA 1
ATOM 2137 C C . GLN A 1 274 ? 10.795 -11.235 -31.154 1.00 97.69 274 GLN A C 1
ATOM 2139 O O . GLN A 1 274 ? 10.593 -10.027 -31.065 1.00 97.69 274 GLN A O 1
ATOM 2144 N N . ALA A 1 275 ? 10.420 -11.947 -32.219 1.00 96.75 275 ALA A N 1
ATOM 2145 C CA . ALA A 1 275 ? 9.556 -11.406 -33.266 1.00 96.75 275 ALA A CA 1
ATOM 2146 C C . ALA A 1 275 ? 8.099 -11.435 -32.788 1.00 96.75 275 ALA A C 1
ATOM 2148 O O . ALA A 1 275 ? 7.634 -12.463 -32.300 1.00 96.75 275 ALA A O 1
ATOM 2149 N N . LEU A 1 276 ? 7.397 -10.313 -32.930 1.00 95.56 276 LEU A N 1
ATOM 2150 C CA . LEU A 1 276 ? 6.089 -10.074 -32.327 1.00 95.56 276 LEU A CA 1
ATOM 2151 C C . LEU A 1 276 ? 5.122 -9.433 -33.331 1.00 95.56 276 LEU A C 1
ATOM 2153 O O . LEU A 1 276 ? 5.517 -8.673 -34.220 1.00 95.56 276 LEU A O 1
ATOM 2157 N N . THR A 1 277 ? 3.836 -9.697 -33.139 1.00 94.06 277 THR A N 1
ATOM 2158 C CA . THR A 1 277 ? 2.703 -9.134 -33.881 1.00 94.06 277 THR A CA 1
ATOM 2159 C C . THR A 1 277 ? 1.567 -8.760 -32.928 1.00 94.06 277 THR A C 1
ATOM 2161 O O . THR A 1 277 ? 1.619 -9.034 -31.727 1.00 94.06 277 THR A O 1
ATOM 2164 N N . TYR A 1 278 ? 0.520 -8.109 -33.439 1.00 91.50 278 TYR A N 1
ATOM 2165 C CA . TYR A 1 278 ? -0.658 -7.816 -32.624 1.00 91.50 278 TYR A CA 1
ATOM 2166 C C . TYR A 1 278 ? -1.305 -9.088 -32.062 1.00 91.50 278 TYR A C 1
ATOM 2168 O O . TYR A 1 278 ? -1.623 -10.018 -32.799 1.00 91.50 278 TYR A O 1
ATOM 2176 N N . GLY A 1 279 ? -1.567 -9.081 -30.757 1.00 88.94 279 GLY A N 1
ATOM 2177 C CA . GLY A 1 279 ? -2.092 -10.219 -30.003 1.00 88.94 279 GLY A CA 1
ATOM 2178 C C . GLY A 1 279 ? -1.021 -10.998 -29.237 1.00 88.94 279 GLY A C 1
ATOM 2179 O O . GLY A 1 279 ? -1.377 -11.733 -28.317 1.00 88.94 279 GLY A O 1
ATOM 2180 N N . ASP A 1 280 ? 0.261 -10.797 -29.553 1.00 94.50 280 ASP A N 1
ATOM 2181 C CA . ASP A 1 280 ? 1.363 -11.402 -28.807 1.00 94.50 280 ASP A CA 1
ATOM 2182 C C . ASP A 1 280 ? 1.608 -10.678 -27.474 1.00 94.50 280 ASP A C 1
ATOM 2184 O O . ASP A 1 280 ? 1.132 -9.566 -27.226 1.00 94.50 280 ASP A O 1
ATOM 2188 N N . THR A 1 281 ? 2.365 -11.316 -26.584 1.00 94.69 281 THR A N 1
ATOM 2189 C CA . THR A 1 281 ? 2.882 -10.702 -25.356 1.00 94.69 281 THR A CA 1
ATOM 2190 C C . THR A 1 281 ? 4.386 -10.878 -25.334 1.00 94.69 281 THR A C 1
ATOM 2192 O O . THR A 1 281 ? 4.873 -12.001 -25.410 1.00 94.69 281 THR A O 1
ATOM 2195 N N . TYR A 1 282 ? 5.110 -9.769 -25.227 1.00 95.38 282 TYR A N 1
ATOM 2196 C CA . TYR A 1 282 ? 6.550 -9.802 -25.050 1.00 95.38 282 TYR A CA 1
ATOM 2197 C C . TYR A 1 282 ? 6.879 -10.125 -23.594 1.00 95.38 282 TYR A C 1
ATOM 2199 O O . TYR A 1 282 ? 6.591 -9.324 -22.703 1.00 95.38 282 TYR A O 1
ATOM 2207 N N . GLU A 1 283 ? 7.458 -11.296 -23.368 1.00 94.88 283 GLU A N 1
ATOM 2208 C CA . GLU A 1 283 ? 7.940 -11.757 -22.067 1.00 94.88 283 GLU A CA 1
ATOM 2209 C C . GLU A 1 283 ? 9.451 -11.530 -21.979 1.00 94.88 283 GLU A C 1
ATOM 2211 O O . GLU A 1 283 ? 10.188 -11.962 -22.865 1.00 94.88 283 GLU A O 1
ATOM 2216 N N . TYR A 1 284 ? 9.924 -10.823 -20.952 1.00 93.06 284 TYR A N 1
ATOM 2217 C CA . TYR A 1 284 ? 11.336 -10.449 -20.850 1.00 93.06 284 TYR A CA 1
ATOM 2218 C C . TYR A 1 284 ? 11.850 -10.360 -19.410 1.00 93.06 284 TYR A C 1
ATOM 2220 O O . TYR A 1 284 ? 11.099 -10.115 -18.464 1.00 93.06 284 TYR A O 1
ATOM 2228 N N . HIS A 1 285 ? 13.173 -10.496 -19.276 1.00 91.31 285 HIS A N 1
ATOM 2229 C CA . HIS A 1 285 ? 13.916 -10.388 -18.020 1.00 91.31 285 HIS A CA 1
ATOM 2230 C C . HIS A 1 285 ? 14.927 -9.241 -18.084 1.00 91.31 285 HIS A C 1
ATOM 2232 O O . HIS A 1 285 ? 15.594 -9.046 -19.100 1.00 91.31 285 HIS A O 1
ATOM 2238 N N . MET A 1 286 ? 15.083 -8.507 -16.982 1.00 89.06 286 MET A N 1
ATOM 2239 C CA . MET A 1 286 ? 16.028 -7.388 -16.861 1.00 89.06 286 MET A CA 1
ATOM 2240 C C . MET A 1 286 ? 17.111 -7.701 -15.822 1.00 89.06 286 MET A C 1
ATOM 2242 O O . MET A 1 286 ? 17.201 -7.054 -14.784 1.00 89.06 286 MET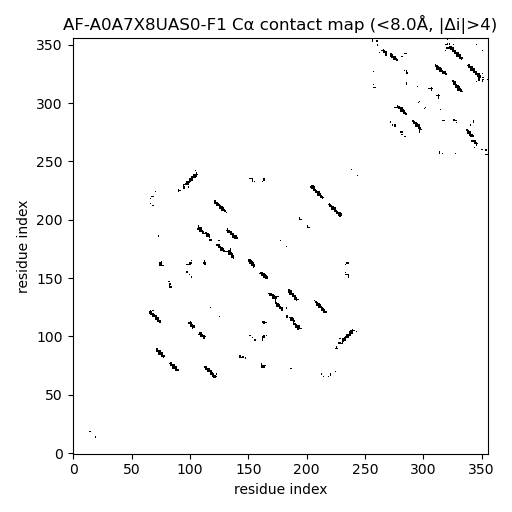 A O 1
ATOM 2246 N N . GLY A 1 287 ? 17.910 -8.735 -16.086 1.00 77.31 287 GLY A N 1
ATOM 2247 C CA . GLY A 1 287 ? 19.039 -9.139 -15.239 1.00 77.31 287 GLY A CA 1
ATOM 2248 C C . GLY A 1 287 ? 18.697 -10.116 -14.109 1.00 77.31 287 GLY A C 1
ATOM 2249 O O . GLY A 1 287 ? 19.546 -10.933 -13.763 1.00 77.31 287 GLY A O 1
ATOM 2250 N N . ASP A 1 288 ? 17.466 -10.100 -13.591 1.00 80.75 288 ASP A N 1
ATOM 2251 C CA . ASP A 1 288 ? 16.981 -11.094 -12.624 1.00 80.75 288 ASP A CA 1
ATOM 2252 C C . ASP A 1 288 ? 16.119 -12.169 -13.324 1.00 80.75 288 ASP A C 1
ATOM 2254 O O . ASP A 1 288 ? 15.040 -11.849 -13.833 1.00 80.75 288 ASP A O 1
ATOM 2258 N N . PRO A 1 289 ? 16.553 -13.445 -13.364 1.00 74.31 289 PRO A N 1
ATOM 2259 C CA . PRO A 1 289 ? 15.779 -14.523 -13.978 1.00 74.31 289 PRO A CA 1
ATOM 2260 C C . PRO A 1 289 ? 14.500 -14.879 -13.203 1.00 74.31 289 PRO A C 1
ATOM 2262 O O . PRO A 1 289 ? 13.632 -15.551 -13.757 1.00 74.31 289 PRO A O 1
ATOM 2265 N N . LEU A 1 290 ? 14.364 -14.460 -11.941 1.00 76.62 290 LEU A N 1
ATOM 2266 C CA . LEU A 1 290 ? 13.155 -14.679 -11.140 1.00 76.62 290 LEU A CA 1
ATOM 2267 C C . LEU A 1 290 ? 12.103 -13.585 -11.362 1.00 76.62 290 LEU A C 1
ATOM 2269 O O . LEU A 1 290 ? 10.918 -13.816 -11.118 1.00 76.62 290 LEU A O 1
ATOM 2273 N N . ALA A 1 291 ? 12.509 -12.418 -11.868 1.00 78.00 291 ALA A N 1
ATOM 2274 C CA . ALA A 1 291 ? 11.615 -11.317 -12.192 1.00 78.00 291 ALA A CA 1
ATOM 2275 C C . ALA A 1 291 ? 11.260 -11.346 -13.687 1.00 78.00 291 ALA A C 1
ATOM 2277 O O . ALA A 1 291 ? 12.067 -10.995 -14.550 1.00 78.00 291 ALA A O 1
ATOM 2278 N N . THR A 1 292 ? 10.032 -11.765 -14.001 1.00 86.31 292 THR A N 1
ATOM 2279 C CA . THR A 1 292 ? 9.521 -11.792 -15.381 1.00 86.31 292 THR A CA 1
ATOM 2280 C C . THR A 1 292 ? 8.574 -10.624 -15.609 1.00 86.31 292 THR A C 1
ATOM 2282 O O . THR A 1 292 ? 7.627 -10.427 -14.848 1.00 86.31 292 THR A O 1
ATOM 2285 N N . SER A 1 293 ? 8.828 -9.849 -16.660 1.00 90.06 293 SER A N 1
ATOM 2286 C CA . SER A 1 293 ? 7.978 -8.740 -17.090 1.00 90.06 293 SER A CA 1
ATOM 2287 C C . SER A 1 293 ? 7.238 -9.090 -18.377 1.00 90.06 293 SER A C 1
ATOM 2289 O O . SER A 1 293 ? 7.746 -9.835 -19.213 1.00 90.06 293 SER A O 1
ATOM 2291 N N . TYR A 1 294 ? 6.048 -8.515 -18.549 1.00 91.88 294 TYR A N 1
ATOM 2292 C CA . TYR A 1 294 ? 5.170 -8.800 -19.681 1.00 91.88 294 TYR A CA 1
ATOM 2293 C C . TYR A 1 294 ? 4.676 -7.504 -20.320 1.00 91.88 294 TYR A C 1
ATOM 2295 O O . TYR A 1 294 ? 4.160 -6.619 -19.635 1.00 91.88 294 TYR A O 1
ATOM 2303 N N . LYS A 1 295 ? 4.776 -7.408 -21.648 1.00 91.50 295 LYS A N 1
ATOM 2304 C CA . LYS A 1 295 ? 4.217 -6.304 -22.434 1.00 91.50 295 LYS A CA 1
ATOM 2305 C C . LYS A 1 295 ? 3.298 -6.844 -23.535 1.00 91.50 295 LYS A C 1
ATOM 2307 O O . LYS A 1 295 ? 3.794 -7.333 -24.550 1.00 91.50 295 LYS A O 1
ATOM 2312 N N . PRO A 1 296 ? 1.967 -6.751 -23.365 1.00 91.75 296 PRO A N 1
ATOM 2313 C CA . PRO A 1 296 ? 1.020 -7.089 -24.422 1.00 91.75 296 PRO A CA 1
ATOM 2314 C C . PRO A 1 296 ? 1.206 -6.185 -25.644 1.00 91.75 296 PRO A C 1
ATOM 2316 O O . PRO A 1 296 ? 1.346 -4.969 -25.496 1.00 91.75 296 PRO A O 1
ATOM 2319 N N . ILE A 1 297 ? 1.169 -6.775 -26.837 1.00 92.12 297 ILE A N 1
ATOM 2320 C CA . ILE A 1 297 ? 1.237 -6.077 -28.123 1.00 92.12 297 ILE A CA 1
ATOM 2321 C C . ILE A 1 297 ? -0.187 -5.931 -28.651 1.00 92.12 297 ILE A C 1
ATOM 2323 O O . ILE A 1 297 ? -0.690 -6.742 -29.425 1.00 92.12 297 ILE A O 1
ATOM 2327 N N . THR A 1 298 ? -0.882 -4.900 -28.187 1.00 90.25 298 THR A N 1
ATOM 2328 C CA . THR A 1 298 ? -2.223 -4.540 -28.669 1.00 90.25 298 THR A CA 1
ATOM 2329 C C . THR A 1 298 ? -2.161 -3.303 -29.556 1.00 90.25 298 THR A C 1
ATOM 2331 O O . THR A 1 298 ? -1.252 -2.485 -29.406 1.00 90.25 298 THR A O 1
ATOM 2334 N N . GLU A 1 299 ? -3.141 -3.146 -30.447 1.00 86.00 299 GLU A N 1
ATOM 2335 C CA . GLU A 1 299 ? -3.309 -1.945 -31.280 1.00 86.00 299 GLU A CA 1
ATOM 2336 C C . GLU A 1 299 ? -3.292 -0.681 -30.409 1.00 86.00 299 GLU A C 1
ATOM 2338 O O . GLU A 1 299 ? -2.427 0.168 -30.585 1.00 86.00 299 GLU A O 1
ATOM 2343 N N . GLU A 1 300 ? -4.107 -0.645 -29.350 1.00 85.19 300 GLU A N 1
ATOM 2344 C CA . GLU A 1 300 ? -4.125 0.445 -28.365 1.00 85.19 300 GLU A CA 1
ATOM 2345 C C . GLU A 1 300 ? -2.741 0.717 -27.752 1.00 85.19 300 GLU A C 1
ATOM 2347 O O . GLU A 1 300 ? -2.296 1.862 -27.704 1.00 85.19 300 GLU A O 1
ATOM 2352 N N . SER A 1 301 ? -2.027 -0.325 -27.312 1.00 82.38 301 SER A N 1
ATOM 2353 C CA . SER A 1 301 ? -0.734 -0.162 -26.638 1.00 82.38 301 SER A CA 1
ATOM 2354 C C . SER A 1 301 ? 0.385 0.330 -27.556 1.00 82.38 301 SER A C 1
ATOM 2356 O O . SER A 1 301 ? 1.316 0.964 -27.064 1.00 82.38 301 SER A O 1
ATOM 2358 N N . MET A 1 302 ? 0.321 0.011 -28.853 1.00 86.44 302 MET A N 1
ATOM 2359 C CA . MET A 1 302 ? 1.352 0.366 -29.830 1.00 86.44 302 MET A CA 1
ATOM 2360 C C . MET A 1 302 ? 1.020 1.674 -30.556 1.00 86.44 302 MET A C 1
ATOM 2362 O O . MET A 1 302 ? 1.933 2.427 -30.871 1.00 86.44 302 MET A O 1
ATOM 2366 N N . GLU A 1 303 ? -0.259 1.987 -30.788 1.00 79.06 303 GLU A N 1
ATOM 2367 C CA . GLU A 1 303 ? -0.685 3.257 -31.395 1.00 79.06 303 GLU A CA 1
ATOM 2368 C C . GLU A 1 303 ? -0.619 4.432 -30.414 1.00 79.06 303 GLU A C 1
ATOM 2370 O O . GLU A 1 303 ? -0.281 5.548 -30.808 1.00 79.06 303 GLU A O 1
ATOM 2375 N N . ALA A 1 304 ? -0.899 4.197 -29.128 1.00 73.69 304 ALA A N 1
ATOM 2376 C CA . ALA A 1 304 ? -0.761 5.223 -28.095 1.00 73.69 304 ALA A CA 1
ATOM 2377 C C . ALA A 1 304 ? 0.706 5.495 -27.709 1.00 73.69 304 ALA A C 1
ATOM 2379 O O . ALA A 1 304 ? 0.987 6.453 -26.985 1.00 73.69 304 ALA A O 1
ATOM 2380 N N . ALA A 1 305 ? 1.646 4.655 -28.154 1.00 74.75 305 ALA A N 1
ATOM 2381 C CA . ALA A 1 305 ? 3.037 4.718 -27.739 1.00 74.75 305 ALA A CA 1
ATOM 2382 C C . ALA A 1 305 ? 3.884 5.623 -28.655 1.00 74.75 305 ALA A C 1
ATOM 2384 O O . ALA A 1 305 ? 3.889 5.449 -29.876 1.00 74.75 305 ALA A O 1
ATOM 2385 N N . PRO A 1 306 ? 4.671 6.561 -28.096 1.00 76.88 306 PRO A N 1
ATOM 2386 C CA . PRO A 1 306 ? 5.551 7.406 -28.887 1.00 76.88 306 PRO A CA 1
ATOM 2387 C C . PRO A 1 306 ? 6.839 6.649 -29.241 1.00 76.88 306 PRO 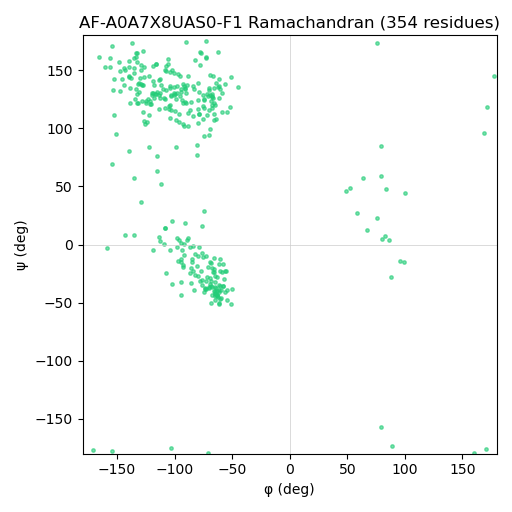A C 1
ATOM 2389 O O . PRO A 1 306 ? 7.848 6.766 -28.543 1.00 76.88 306 PRO A O 1
ATOM 2392 N N . PHE A 1 307 ? 6.817 5.882 -30.334 1.00 88.38 307 PHE A N 1
ATOM 2393 C CA . PHE A 1 307 ? 8.047 5.397 -30.967 1.00 88.38 307 PHE A CA 1
ATOM 2394 C C . PHE A 1 307 ? 8.952 6.585 -31.316 1.00 88.38 307 PHE A C 1
ATOM 2396 O O . PHE A 1 307 ? 8.486 7.626 -31.792 1.00 88.38 307 PHE A O 1
ATOM 2403 N N . ASP A 1 308 ? 10.255 6.446 -31.078 1.00 88.25 308 ASP A N 1
ATOM 2404 C CA . ASP A 1 308 ? 11.211 7.467 -31.483 1.00 88.25 308 ASP A CA 1
ATOM 2405 C C . ASP A 1 308 ? 11.414 7.477 -33.011 1.00 88.25 308 ASP A C 1
ATOM 2407 O O . ASP A 1 308 ? 10.882 6.656 -33.759 1.00 88.25 308 ASP A O 1
ATOM 2411 N N . LYS A 1 309 ? 12.199 8.440 -33.504 1.00 86.88 309 LYS A N 1
ATOM 2412 C CA . LYS A 1 309 ? 12.478 8.611 -34.942 1.00 86.88 309 LYS A CA 1
ATOM 2413 C C . LYS A 1 309 ? 13.118 7.387 -35.617 1.00 86.88 309 LYS A C 1
ATOM 2415 O O . LYS A 1 309 ? 13.144 7.341 -36.843 1.00 86.88 309 LYS A O 1
ATOM 2420 N N . ASN A 1 310 ? 13.671 6.456 -34.840 1.00 88.50 310 ASN A N 1
ATOM 2421 C CA . ASN A 1 310 ? 14.279 5.224 -35.327 1.00 88.50 310 ASN A CA 1
ATOM 2422 C C . ASN A 1 310 ? 13.308 4.035 -35.232 1.00 88.50 310 ASN A C 1
ATOM 2424 O O . ASN A 1 310 ? 13.714 2.914 -35.502 1.00 88.50 310 ASN A O 1
ATOM 2428 N N . GLY A 1 311 ? 12.048 4.261 -34.844 1.00 91.38 311 GLY A N 1
ATOM 2429 C CA . GLY A 1 311 ? 11.073 3.192 -34.651 1.00 91.38 311 GLY A CA 1
ATOM 2430 C C . GLY A 1 311 ? 11.285 2.410 -33.356 1.00 91.38 311 GLY A C 1
ATOM 2431 O O . GLY A 1 311 ? 10.829 1.275 -33.274 1.00 91.38 311 GLY A O 1
ATOM 2432 N N . ILE A 1 312 ? 11.949 2.987 -32.346 1.00 93.81 312 ILE A N 1
ATOM 2433 C CA . ILE A 1 312 ? 12.185 2.329 -31.055 1.00 93.81 312 ILE A CA 1
ATOM 2434 C C . ILE A 1 312 ? 11.241 2.874 -29.986 1.00 93.81 312 ILE A C 1
ATOM 2436 O O . ILE A 1 312 ? 11.174 4.078 -29.735 1.00 93.81 312 ILE A O 1
ATOM 2440 N N . LEU A 1 313 ? 10.561 1.967 -29.296 1.00 93.50 313 LEU A N 1
ATOM 2441 C CA . LEU A 1 313 ? 9.794 2.219 -28.087 1.00 93.50 313 LEU A CA 1
ATOM 2442 C C . LEU A 1 313 ? 10.535 1.612 -26.894 1.00 93.50 313 LEU A C 1
ATOM 2444 O O . LEU A 1 313 ? 10.702 0.400 -26.820 1.00 93.50 313 LEU A O 1
ATOM 2448 N N . ARG A 1 314 ? 10.955 2.434 -25.931 1.00 93.00 314 ARG A N 1
ATOM 2449 C CA . ARG A 1 314 ? 11.525 1.958 -24.658 1.00 93.00 314 ARG A CA 1
ATOM 2450 C C . ARG A 1 314 ? 10.378 1.687 -23.685 1.00 93.00 314 ARG A C 1
ATOM 2452 O O . ARG A 1 314 ? 9.578 2.586 -23.446 1.00 93.00 314 ARG A O 1
ATOM 2459 N N . ILE A 1 315 ? 10.271 0.461 -23.172 1.00 91.25 315 ILE A N 1
ATOM 2460 C CA . ILE A 1 315 ? 9.110 0.017 -22.376 1.00 91.25 315 ILE A CA 1
ATOM 2461 C C . ILE A 1 315 ? 9.406 -0.143 -20.887 1.00 91.25 315 ILE A C 1
ATOM 2463 O O . ILE A 1 315 ? 8.483 -0.078 -20.081 1.00 91.25 315 ILE A O 1
ATOM 2467 N N . SER A 1 316 ? 10.664 -0.376 -20.517 1.00 90.31 316 SER A N 1
ATOM 2468 C CA . SER A 1 316 ? 11.080 -0.535 -19.126 1.00 90.31 316 SER A CA 1
ATOM 2469 C C . SER A 1 316 ? 12.597 -0.432 -19.014 1.00 90.31 316 SER A C 1
ATOM 2471 O O . SER A 1 316 ? 13.309 -0.595 -20.011 1.00 90.31 316 SER A O 1
ATOM 2473 N N . SER A 1 317 ? 13.093 -0.178 -17.809 1.00 92.38 317 SER A N 1
ATOM 2474 C CA . SER A 1 317 ? 14.523 -0.145 -17.540 1.00 92.38 317 SER A CA 1
ATOM 2475 C C . SER A 1 317 ? 14.849 -0.421 -16.080 1.00 92.38 317 SER A C 1
ATOM 2477 O O . SER A 1 317 ? 14.068 -0.091 -15.193 1.00 92.38 317 SER A O 1
ATOM 2479 N N . SER A 1 318 ? 16.047 -0.948 -15.850 1.00 91.62 318 SER A N 1
ATOM 2480 C CA . SER A 1 318 ? 16.717 -0.999 -14.554 1.00 91.62 318 SER A CA 1
ATOM 2481 C C . SER A 1 318 ? 18.076 -0.325 -14.724 1.00 91.62 318 SER A C 1
ATOM 2483 O O . SER A 1 318 ? 18.947 -0.864 -15.406 1.00 91.62 318 SER A O 1
ATOM 2485 N N . LEU A 1 319 ? 18.221 0.897 -14.208 1.00 91.38 319 LEU A N 1
ATOM 2486 C CA . LEU A 1 319 ? 19.404 1.746 -14.394 1.00 91.38 319 LEU A CA 1
ATOM 2487 C C . LEU A 1 319 ? 19.988 2.109 -13.021 1.00 91.38 319 LEU A C 1
ATOM 2489 O O . LEU A 1 319 ? 19.623 3.150 -12.477 1.00 91.38 319 LEU A O 1
ATOM 2493 N N . PRO A 1 320 ? 20.824 1.238 -12.436 1.00 89.19 320 PRO A N 1
ATOM 2494 C CA . PRO A 1 320 ? 21.405 1.469 -11.120 1.00 89.19 320 PRO A CA 1
ATOM 2495 C C . PRO A 1 320 ? 22.431 2.611 -11.144 1.00 89.19 320 PRO A C 1
ATOM 2497 O O . PRO A 1 320 ? 23.150 2.813 -12.124 1.00 89.19 320 PRO A O 1
ATOM 2500 N N . ASP A 1 321 ? 22.505 3.358 -10.046 1.00 86.44 321 ASP A N 1
ATOM 2501 C CA . ASP A 1 321 ? 23.369 4.531 -9.867 1.00 86.44 321 ASP A CA 1
ATOM 2502 C C . ASP A 1 321 ? 24.696 4.217 -9.152 1.00 86.44 321 ASP A C 1
ATOM 2504 O O . ASP A 1 321 ? 25.517 5.103 -8.908 1.00 86.44 321 ASP A O 1
ATOM 2508 N N . ASP A 1 322 ? 24.943 2.940 -8.860 1.00 89.50 322 ASP A N 1
ATOM 2509 C CA . ASP A 1 322 ? 26.133 2.429 -8.174 1.00 89.50 322 ASP A CA 1
ATOM 2510 C C . ASP A 1 322 ? 27.268 2.016 -9.133 1.00 89.50 322 ASP A C 1
ATOM 2512 O O . ASP A 1 322 ? 28.337 1.575 -8.702 1.00 89.50 322 ASP A O 1
ATOM 2516 N N . GLY A 1 323 ? 27.054 2.180 -10.442 1.00 87.12 323 GLY A N 1
ATOM 2517 C CA . GLY A 1 323 ? 27.999 1.803 -11.493 1.00 87.12 323 GLY A CA 1
ATOM 2518 C C . GLY A 1 323 ? 27.949 0.331 -11.901 1.00 87.12 323 GLY A C 1
ATOM 2519 O O . GLY A 1 323 ? 28.796 -0.096 -12.688 1.00 87.12 323 GLY A O 1
ATOM 2520 N N . SER A 1 324 ? 26.984 -0.444 -11.402 1.00 93.06 324 SER A N 1
ATOM 2521 C CA . SER A 1 324 ? 26.681 -1.772 -11.935 1.00 93.06 324 SER A CA 1
ATOM 2522 C C . SER A 1 324 ? 25.987 -1.695 -13.302 1.00 93.06 324 SER A C 1
ATOM 2524 O O . SER A 1 324 ? 25.487 -0.651 -13.724 1.00 93.06 324 SER A O 1
ATOM 2526 N N . ASP A 1 325 ? 26.012 -2.804 -14.044 1.00 94.81 325 ASP A N 1
ATOM 2527 C CA . ASP A 1 325 ? 25.365 -2.871 -15.353 1.00 94.81 325 ASP A CA 1
ATOM 2528 C C . ASP A 1 325 ? 23.836 -2.852 -15.206 1.00 94.81 325 ASP A C 1
ATOM 2530 O O . ASP A 1 325 ? 23.259 -3.589 -14.406 1.00 94.81 325 ASP A O 1
ATOM 2534 N N . GLY A 1 326 ? 23.182 -2.046 -16.037 1.00 94.88 326 GLY A N 1
ATOM 2535 C CA . GLY A 1 326 ? 21.730 -1.937 -16.114 1.00 94.88 326 GLY A CA 1
ATOM 2536 C C . GLY A 1 326 ? 21.133 -2.653 -17.321 1.00 94.88 326 GLY A C 1
ATOM 2537 O O . GLY A 1 326 ? 21.827 -3.298 -18.111 1.00 94.88 326 GLY A O 1
ATOM 2538 N N . HIS A 1 327 ? 19.822 -2.507 -17.491 1.00 96.38 327 HIS A N 1
ATOM 2539 C CA . HIS A 1 327 ? 19.065 -3.072 -18.603 1.00 96.38 327 HIS A CA 1
ATOM 2540 C C . HIS A 1 327 ? 18.004 -2.091 -19.115 1.00 96.38 327 HIS A C 1
ATOM 2542 O O . HIS A 1 327 ? 17.381 -1.375 -18.332 1.00 96.38 327 HIS A O 1
ATOM 2548 N N . ILE A 1 328 ? 17.758 -2.090 -20.426 1.00 96.25 328 ILE A N 1
ATOM 2549 C CA . ILE A 1 328 ? 16.642 -1.379 -21.065 1.00 96.25 328 ILE A CA 1
ATOM 2550 C C . ILE A 1 328 ? 15.891 -2.364 -21.957 1.00 96.25 328 ILE A C 1
ATOM 2552 O O . ILE A 1 328 ? 16.472 -2.942 -22.874 1.00 96.25 328 ILE A O 1
ATOM 2556 N N . ALA A 1 329 ? 14.592 -2.526 -21.721 1.00 96.25 329 ALA A N 1
ATOM 2557 C CA . ALA A 1 329 ? 13.709 -3.287 -22.592 1.00 96.25 329 ALA A CA 1
ATOM 2558 C C . ALA A 1 329 ? 13.083 -2.366 -23.646 1.00 96.25 329 ALA A C 1
ATOM 2560 O O . ALA A 1 329 ? 12.593 -1.274 -23.331 1.00 96.25 329 ALA A O 1
ATOM 2561 N N . VAL A 1 330 ? 13.077 -2.814 -24.900 1.00 96.44 330 VAL A N 1
ATOM 2562 C CA . VAL A 1 330 ? 12.547 -2.057 -26.036 1.00 96.44 330 VAL A CA 1
ATOM 2563 C C . VAL A 1 330 ? 11.680 -2.910 -26.952 1.00 96.44 330 VAL A C 1
ATOM 2565 O O . VAL A 1 330 ? 11.775 -4.136 -26.970 1.00 96.44 330 VAL A O 1
ATOM 2568 N N . ILE A 1 331 ? 10.868 -2.221 -27.747 1.00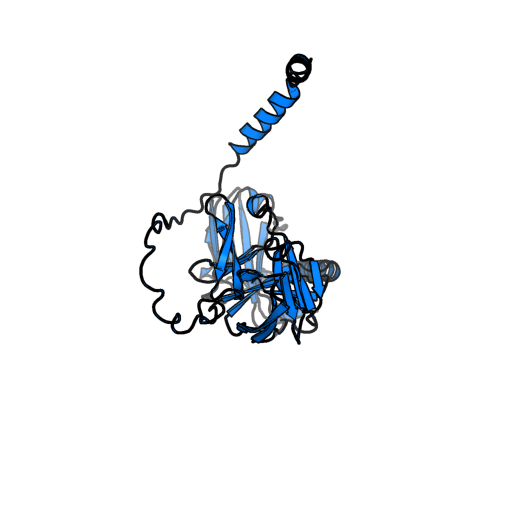 96.44 331 ILE A N 1
ATOM 2569 C CA . ILE A 1 331 ? 10.149 -2.744 -28.901 1.00 96.44 331 ILE A CA 1
ATOM 2570 C C . ILE A 1 331 ? 10.588 -1.930 -30.120 1.00 96.44 331 ILE A C 1
ATOM 2572 O O . ILE A 1 331 ? 10.459 -0.707 -30.129 1.00 96.44 331 ILE A O 1
ATOM 2576 N N . GLU A 1 332 ? 11.098 -2.599 -31.144 1.00 95.44 332 GLU A N 1
ATOM 2577 C CA . GLU A 1 332 ? 11.425 -2.010 -32.444 1.00 95.44 332 GLU A CA 1
ATOM 2578 C C . GLU A 1 332 ? 10.297 -2.267 -33.446 1.00 95.44 332 GLU A C 1
ATOM 2580 O O . GLU A 1 332 ? 9.768 -3.376 -33.524 1.00 95.44 332 GLU A O 1
ATOM 2585 N N . LEU A 1 333 ? 9.929 -1.246 -34.217 1.00 92.88 333 LEU A N 1
ATOM 2586 C CA . LEU A 1 333 ? 8.972 -1.335 -35.314 1.00 92.88 333 LEU A CA 1
ATOM 2587 C C . LEU A 1 333 ? 9.695 -1.710 -36.616 1.00 92.88 333 LEU A C 1
ATOM 2589 O O . LEU A 1 333 ? 10.430 -0.901 -37.177 1.00 92.88 333 LEU A O 1
ATOM 2593 N N . ASN A 1 334 ? 9.422 -2.905 -37.146 1.00 89.44 334 ASN A N 1
ATOM 2594 C CA . ASN A 1 334 ? 10.052 -3.398 -38.382 1.00 89.44 334 ASN A CA 1
ATOM 2595 C C . ASN A 1 334 ? 9.223 -3.129 -39.651 1.00 89.44 334 ASN A C 1
ATOM 2597 O O . ASN A 1 334 ? 9.704 -3.327 -40.768 1.00 89.44 334 ASN A O 1
ATOM 2601 N N . GLY A 1 335 ? 7.957 -2.741 -39.496 1.00 81.31 335 GLY A N 1
ATOM 2602 C CA . GLY A 1 335 ? 6.981 -2.575 -40.574 1.00 81.31 335 GLY A CA 1
ATOM 2603 C C . GLY A 1 335 ? 5.551 -2.602 -40.033 1.00 81.31 335 GLY A C 1
ATOM 2604 O O . GLY A 1 335 ? 5.352 -2.743 -38.829 1.00 81.31 335 GLY A O 1
ATOM 2605 N N . GLU A 1 336 ? 4.546 -2.468 -40.902 1.00 80.25 336 GLU A N 1
ATOM 2606 C CA . GLU A 1 336 ? 3.136 -2.443 -40.478 1.00 80.25 336 GLU A CA 1
ATOM 2607 C C . GLU A 1 336 ? 2.774 -3.686 -39.640 1.00 80.25 336 GLU A C 1
ATOM 2609 O O . GLU A 1 336 ? 2.823 -4.819 -40.121 1.00 80.25 336 GLU A O 1
ATOM 2614 N N . GLY A 1 337 ? 2.455 -3.463 -38.359 1.00 80.88 337 GLY A N 1
ATOM 2615 C CA . GLY A 1 337 ? 2.027 -4.495 -37.407 1.00 80.88 337 GLY A CA 1
ATOM 2616 C C . GLY A 1 337 ? 3.081 -5.540 -37.020 1.00 80.88 337 GLY A C 1
ATOM 2617 O O . GLY A 1 337 ? 2.712 -6.559 -36.436 1.00 80.88 337 GLY A O 1
ATOM 2618 N N . THR A 1 338 ? 4.363 -5.327 -37.348 1.00 92.00 338 THR A N 1
ATOM 2619 C CA . THR A 1 338 ? 5.458 -6.263 -37.031 1.00 92.00 338 THR A CA 1
ATOM 2620 C C . THR A 1 338 ? 6.505 -5.606 -36.142 1.00 92.00 338 THR A C 1
ATOM 2622 O O . THR A 1 338 ? 7.037 -4.543 -36.473 1.00 92.00 338 THR A O 1
ATOM 2625 N N . TYR A 1 339 ? 6.859 -6.286 -35.054 1.00 95.44 339 TYR A N 1
ATOM 2626 C CA . TYR A 1 339 ? 7.713 -5.753 -34.000 1.00 95.44 339 TYR A CA 1
ATOM 2627 C C . TYR A 1 339 ? 8.825 -6.730 -33.603 1.00 95.44 339 TYR A C 1
ATOM 2629 O O . TYR A 1 339 ? 8.690 -7.939 -33.796 1.00 95.44 339 TYR A O 1
ATOM 2637 N N . THR A 1 340 ? 9.905 -6.212 -33.020 1.00 97.19 340 THR A N 1
ATOM 2638 C CA . THR A 1 340 ? 10.919 -7.015 -32.321 1.00 97.19 340 THR A CA 1
ATOM 2639 C C . THR A 1 340 ? 11.034 -6.538 -30.880 1.00 97.19 340 THR A C 1
ATOM 2641 O O . THR A 1 340 ? 11.352 -5.375 -30.643 1.00 97.19 340 THR A O 1
ATOM 2644 N N . GLY A 1 341 ? 10.799 -7.423 -29.915 1.00 97.25 341 GLY A N 1
ATOM 2645 C CA . GLY A 1 341 ? 11.126 -7.185 -28.510 1.00 97.25 341 GLY A CA 1
ATOM 2646 C C . GLY A 1 341 ? 12.595 -7.505 -28.250 1.00 97.25 341 GLY A C 1
ATOM 2647 O O . GLY A 1 341 ? 13.083 -8.527 -28.730 1.00 97.25 341 GLY A O 1
ATOM 2648 N N . MET A 1 342 ? 13.307 -6.627 -27.541 1.00 97.50 342 MET A N 1
ATOM 2649 C CA . MET A 1 342 ? 14.714 -6.828 -27.168 1.00 97.50 342 MET A CA 1
ATOM 2650 C C . MET A 1 342 ? 15.007 -6.255 -25.781 1.00 97.50 342 MET A C 1
ATOM 2652 O O . MET A 1 342 ? 14.378 -5.288 -25.350 1.00 97.50 342 MET A O 1
ATOM 2656 N N . VAL A 1 343 ? 15.986 -6.826 -25.085 1.00 97.56 343 VAL A N 1
ATOM 2657 C CA . VAL A 1 343 ? 16.605 -6.245 -23.890 1.00 97.56 343 VAL A CA 1
ATOM 2658 C C . VAL A 1 343 ? 18.053 -5.903 -24.211 1.00 97.56 343 VAL A C 1
ATOM 2660 O O . VAL A 1 343 ? 18.811 -6.734 -24.704 1.00 97.56 343 VAL A O 1
ATOM 2663 N N . TYR A 1 344 ? 18.438 -4.670 -23.909 1.00 97.44 344 TYR A N 1
ATOM 2664 C CA . TYR A 1 344 ? 19.809 -4.192 -23.986 1.00 97.44 344 TYR A CA 1
ATOM 2665 C C . TYR A 1 344 ? 20.422 -4.187 -22.595 1.00 97.44 344 TYR A C 1
ATOM 2667 O O . TYR A 1 344 ? 19.846 -3.618 -21.671 1.00 97.44 344 TYR A O 1
ATOM 2675 N N . LYS A 1 345 ? 21.608 -4.770 -22.463 1.00 97.12 345 LYS A N 1
ATOM 2676 C CA . LYS A 1 345 ? 22.487 -4.595 -21.317 1.00 97.12 345 LYS A CA 1
ATOM 2677 C C . LYS A 1 345 ? 23.229 -3.265 -21.459 1.00 97.12 345 LYS A C 1
ATOM 2679 O O . LYS A 1 345 ? 23.895 -3.018 -22.468 1.00 97.12 345 LYS A O 1
ATOM 2684 N N . VAL A 1 346 ? 23.102 -2.413 -20.450 1.00 97.06 346 VAL A N 1
ATOM 2685 C CA . VAL A 1 346 ? 23.673 -1.065 -20.411 1.00 97.06 346 VAL A CA 1
ATOM 2686 C C . VAL A 1 346 ? 24.899 -1.071 -19.498 1.00 97.06 346 VAL A C 1
ATOM 2688 O O . VAL A 1 346 ? 24.750 -1.379 -18.317 1.00 97.06 346 VAL A O 1
ATOM 2691 N N . PRO A 1 347 ? 26.100 -0.723 -19.993 1.00 96.38 347 PRO A N 1
ATOM 2692 C CA . PRO A 1 347 ? 27.288 -0.642 -19.147 1.00 96.38 347 PRO A CA 1
ATOM 2693 C C . PRO A 1 347 ? 27.120 0.390 -18.025 1.00 96.38 347 PRO A C 1
ATOM 2695 O O . PRO A 1 347 ? 26.721 1.523 -18.299 1.00 96.38 347 PRO A O 1
ATOM 2698 N N . GLY A 1 348 ? 27.485 0.049 -16.789 1.00 94.31 348 GLY A N 1
ATOM 2699 C CA . GLY A 1 348 ? 27.327 0.961 -15.646 1.00 94.31 348 GLY A CA 1
ATOM 2700 C C . GLY A 1 348 ? 28.056 2.304 -15.798 1.00 94.31 348 GLY A C 1
ATOM 2701 O O . GLY A 1 348 ? 27.521 3.356 -15.450 1.00 94.31 348 GLY A O 1
ATOM 2702 N N . GLU A 1 349 ? 29.239 2.312 -16.426 1.00 94.62 349 GLU A N 1
ATOM 2703 C CA . GLU A 1 349 ? 29.968 3.553 -16.746 1.00 94.62 349 GLU A CA 1
ATOM 2704 C C . GLU A 1 349 ? 29.166 4.485 -17.668 1.00 94.62 349 GLU A C 1
ATOM 2706 O O . GLU A 1 349 ? 29.217 5.706 -17.507 1.00 94.62 349 GLU A O 1
ATOM 2711 N N . LEU A 1 350 ? 28.402 3.913 -18.607 1.00 94.56 350 LEU A N 1
ATOM 2712 C CA . LEU A 1 350 ? 27.534 4.668 -19.504 1.00 94.56 350 LEU A CA 1
ATOM 2713 C C . LEU A 1 350 ? 26.349 5.259 -18.732 1.00 94.56 350 LEU A C 1
ATOM 2715 O O . LEU A 1 350 ? 25.975 6.395 -18.986 1.00 94.56 350 LEU A O 1
ATOM 2719 N N . ILE A 1 351 ? 25.787 4.546 -17.755 1.00 93.00 351 ILE A N 1
ATOM 2720 C CA . ILE A 1 351 ? 24.706 5.078 -16.907 1.00 93.00 351 ILE A CA 1
ATOM 2721 C C . ILE A 1 351 ? 25.209 6.301 -16.130 1.00 93.00 351 ILE A C 1
ATOM 2723 O O . ILE A 1 351 ? 24.628 7.384 -16.221 1.00 93.00 351 ILE A O 1
ATOM 2727 N N . LEU A 1 352 ? 26.354 6.167 -15.453 1.00 91.81 352 LEU A N 1
ATOM 2728 C CA . LEU A 1 352 ? 26.965 7.241 -14.665 1.00 91.81 352 LEU A CA 1
ATOM 2729 C C . LEU A 1 352 ? 27.385 8.462 -15.501 1.00 91.81 352 LEU A C 1
ATOM 2731 O O . LEU A 1 352 ? 27.452 9.571 -14.968 1.00 91.81 352 LEU A O 1
ATOM 2735 N N . GLU A 1 353 ? 27.711 8.284 -16.786 1.00 92.50 353 GLU A N 1
ATOM 2736 C CA . GLU A 1 353 ? 27.994 9.393 -17.709 1.00 92.50 353 GLU A CA 1
ATOM 2737 C C . GLU A 1 353 ? 26.747 10.257 -17.938 1.00 92.50 353 GLU A C 1
ATOM 2739 O O . GLU A 1 353 ? 26.854 11.481 -17.936 1.00 92.50 353 GLU A O 1
ATOM 2744 N N . TYR A 1 354 ? 25.578 9.633 -18.096 1.00 88.38 354 TYR A N 1
ATOM 2745 C CA . TYR A 1 354 ? 24.330 10.317 -18.454 1.00 88.38 354 TYR A CA 1
ATOM 2746 C C . TYR A 1 354 ? 23.488 10.759 -17.248 1.00 88.38 354 TYR A C 1
ATOM 2748 O O . TYR A 1 354 ? 22.523 11.503 -17.427 1.00 88.38 354 TYR A O 1
ATOM 2756 N N . MET A 1 355 ? 23.850 10.334 -16.033 1.00 83.88 355 MET A N 1
ATOM 2757 C CA . MET A 1 355 ? 23.266 10.832 -14.780 1.00 83.88 355 MET A CA 1
ATOM 2758 C C . MET A 1 355 ? 23.850 12.178 -14.309 1.00 83.88 355 MET A C 1
ATOM 2760 O O . MET A 1 355 ? 23.236 12.839 -13.472 1.00 83.88 355 MET A O 1
ATOM 2764 N N . LYS A 1 356 ? 25.030 12.573 -14.807 1.00 73.81 356 LYS A N 1
ATOM 2765 C CA . LYS A 1 356 ? 25.703 13.847 -14.486 1.00 73.81 356 LYS A CA 1
ATOM 2766 C C . LYS A 1 356 ? 25.186 14.992 -15.348 1.00 73.81 356 LYS A C 1
ATOM 2768 O O . LYS A 1 356 ? 25.164 16.131 -14.827 1.00 73.81 356 LYS A O 1
#

Nearest PDB structures (foldseek):
  2vr3-assembly1_A  TM=3.362E-01  e=7.744E-03  Staphylococcus aureus
  5cf3-assembly1_A  TM=3.547E-01  e=9.104E-03  Staphylococcus aureus
  5ihw-assembly1_A  TM=3.595E-01  e=1.739E-02  Staphylococcus aureus subsp. aureus MSSA476
  5wtb-assembly2_A  TM=3.472E-01  e=2.678E-02  Staphylococcus aureus subsp. aureus Mu50
  5cl2-assembly1_B  TM=1.957E-01  e=2.121E-03  Bacillus subtilis subsp. subtilis str. 168

Radius of gyration: 28.38 Å; Cα contacts (8 Å, |Δi|>4): 616; chains: 1; bounding box: 91×46×78 Å

Foldseek 3Di:
DPPVVVVVVVVVDDDDVVVVVVVVVVVVVVVPPDDDDPDDDDDPPDDDDDPDDPPPDPPPDPPPDAPDKDKWKWAWDQDPVRAIDTDTDDQPPDQPLEAEWAQEQQQQKTWTRIFMAMDHHQFFKKKKAFPAFFKWKDFDPPSRPDDPPPWDWAFDDPVRDTRHTDDDTHTPTRMDMDGPVRRPGITIITMHHFDPPDPDTDDDQKTKMKMKTAGPVRDIDIDIGMHGNVHHYDYHYDHHPVRVVVVVVVVVLVVQLLVVQDLVQWAWPVVQKDKDFQQDKRWDDKPDPVDIDIDHRHPVSQVVFDQPPQQKGWDDWDQDQPQQKIKIWIWHDPDVRIIITIMTTHGSVSSNVSSD

Solvent-accessible surface area (backbone atoms only — not comparable to full-atom values): 21010 Å² total; per-residue (Å²): 142,78,70,75,63,57,59,57,60,62,72,70,63,74,78,54,69,68,59,56,48,55,50,48,52,55,56,54,56,68,73,64,69,78,73,82,85,82,86,78,89,78,86,80,91,76,86,83,83,79,91,76,87,86,70,85,86,76,64,85,81,69,80,90,59,90,68,46,76,46,80,46,35,31,28,59,41,76,45,97,90,60,42,45,48,77,41,81,42,68,61,89,83,51,76,47,71,62,46,25,18,42,33,39,45,73,76,34,32,38,33,46,34,49,24,36,38,64,49,67,46,60,55,44,32,38,35,43,34,37,94,70,51,28,35,23,41,34,81,51,87,54,41,72,73,54,64,69,78,88,48,58,68,38,67,47,74,96,83,55,44,56,27,22,70,67,78,75,71,45,78,59,43,39,52,48,72,38,39,64,82,50,38,80,41,38,31,42,22,47,29,38,77,55,69,83,88,44,103,64,78,84,73,71,49,60,45,64,36,44,37,38,38,35,25,76,86,77,49,72,52,75,50,79,46,59,48,64,52,74,40,50,75,51,69,46,77,44,72,17,73,69,50,47,54,46,53,50,50,51,47,52,52,49,52,50,44,65,70,63,58,62,68,90,80,33,47,71,43,76,91,41,61,38,85,42,39,74,79,40,64,49,68,45,58,72,92,41,90,87,50,77,46,77,45,69,34,41,68,70,61,58,71,76,42,80,52,43,100,83,32,43,30,79,77,49,71,47,77,53,91,84,49,50,70,23,26,39,34,35,38,35,57,78,50,94,72,33,35,35,35,37,29,30,42,35,53,11,70,62,47,58,62,66,75,109

Secondary structure (DSSP, 8-state):
--SHHHHHHHTT----HHHHHHHHHHHHHHH--PPP-----------S---SS---SS-TT---SSS-EEEEEEEEEE-TTS-EEEEEE--SS---SEEEEEEETTTTEEEEEEEEEEEESSEEEEEEEESSSEEEEEE-TTGGG---SSS-EEEETTTTEEEEE----EEEESEEEEETTTTTTEEEEEEEE--TTSSS----SEEEEEEEEEETTS-EEEEEEEEE--SEEEEEEE--HHHHHHHHHHHHHHHHHHHHS-GGGSEE-GGG-EEEETT-EEEE-SS-TT--EEEE--HHHHHSS---TTSEEEEEEE--SSS--EEEEEEEEEETTEEEEEEEEE-HHHHHHH--